Protein AF-R1DEM4-F1 (afdb_monomer_lite)

Organism: Emiliania huxleyi (NCBI:txid2903)

Secondary structure (DSSP, 8-state):
---------PPP-TTB-TTS-B--SHHHIIIIIHHHHHHHHIIIII-PPPSSPPEEEEEEEEEEEEETTEEEEEEEEEEE-TTSPPPSSPPPTT-EEETTEEEEEEEEEEEESS-TTS---SSPEEEEEEEGGGHHHHHHHHTTT-EEEEESEETTEE-HHHHHHHTTTT----HHHHHHHHHHHHHHHHHSPPTT--SPPPEEEEEEEEE-STHHHHHHHHHHHH-TT--EEE-TT-

Radius of gyration: 19.85 Å; chains: 1; bounding box: 40×49×68 Å

Foldseek 3Di:
DDDPDPPPDDDDDLQAAPVGHGNDDPCSCVVGSLVVVVVCCCVPPFWFDFPDAFDFDDWAFPDWDFDPFKIKTKIKIKTWLLVADDDPDDFDPPFDDDPSTTIQIDMKIKMASGHQPDDFDPDAAQEEEEEQVVVVVQVVVSVVGHIYMYFQLDPVGRSLVVSCRSNVPRIDGDSLLSSLSRVVVSVCCLQPNPPPDPRHHHHDFLRYEYEDEASRLSSQVSNVSVPVSHNYYDRHND

InterPro domains:
  IPR029058 Alpha/Beta hydrolase fold [G3DSA:3.40.50.1820] (7-238)
  IPR054579 4-O-methyl-glucuronoyl methylesterase-like domain [PF22244] (160-231)

Sequence (238 aa):
MALLCLSCFSVAPLLRFDNGSAVATPTAWAQTRRDQVAQLLQRHLLGTLPPRAPTLRLATRTNATTSGSSCSSFYELTFDTSDAPSTRAAPPAPLVTSNGSSTVAFSVELLTPYACDAISPTATLPLFMTQWNHREWALRALSRGYASLVYPAADTRDAAPAFQCAYRQTASMGLILARAYVASRALDFALSPPNGTAGLPSFAAGRVCVTGHSRNGKQSLLFAAFDERVGAVVGPSS

pLDDT: mean 89.25, std 14.56, range [39.31, 98.75]

Structure (mmCIF, N/CA/C/O backbone):
data_AF-R1DEM4-F1
#
_entry.id   AF-R1DEM4-F1
#
loop_
_atom_site.group_PDB
_atom_site.id
_atom_site.type_symbol
_atom_site.label_atom_id
_atom_site.label_alt_id
_atom_site.label_comp_id
_atom_site.label_asym_id
_atom_site.label_entity_id
_atom_site.label_seq_id
_atom_site.pdbx_PDB_ins_code
_atom_site.Cartn_x
_atom_site.Cartn_y
_atom_site.Cartn_z
_atom_site.occupancy
_atom_site.B_iso_or_equiv
_atom_site.auth_seq_id
_atom_site.auth_comp_id
_atom_site.auth_asym_id
_atom_site.auth_atom_id
_atom_site.pdbx_PDB_model_num
ATOM 1 N N . MET A 1 1 ? 14.976 -20.221 43.212 1.00 40.53 1 MET A N 1
ATOM 2 C CA . MET A 1 1 ? 14.632 -20.388 41.785 1.00 40.53 1 MET A CA 1
ATOM 3 C C . MET A 1 1 ? 13.148 -20.075 41.638 1.00 40.53 1 MET A C 1
ATOM 5 O O . MET A 1 1 ? 12.327 -20.920 41.962 1.00 40.53 1 MET A O 1
ATOM 9 N N . ALA A 1 2 ? 12.798 -18.826 41.323 1.00 39.31 2 ALA A N 1
ATOM 10 C CA . ALA A 1 2 ? 11.402 -18.404 41.232 1.00 39.31 2 ALA A CA 1
ATOM 11 C C . ALA A 1 2 ? 10.854 -18.776 39.847 1.00 39.31 2 ALA A C 1
ATOM 13 O O . ALA A 1 2 ? 11.265 -18.196 38.844 1.00 39.31 2 ALA A O 1
ATOM 14 N N . LEU A 1 3 ? 9.955 -19.762 39.801 1.00 43.31 3 LEU A N 1
ATOM 15 C CA . LEU A 1 3 ? 9.067 -19.964 38.660 1.00 43.31 3 LEU A CA 1
ATOM 16 C C . LEU A 1 3 ? 8.186 -18.713 38.554 1.00 43.31 3 LEU A C 1
ATOM 18 O O . LEU A 1 3 ? 7.334 -18.476 39.410 1.00 43.31 3 LEU A O 1
ATOM 22 N N . LEU A 1 4 ? 8.401 -17.902 37.520 1.00 45.62 4 LEU A N 1
ATOM 23 C CA . LEU A 1 4 ? 7.428 -16.902 37.093 1.00 45.62 4 LEU A CA 1
ATOM 24 C C . LEU A 1 4 ? 6.167 -17.656 36.661 1.00 45.62 4 LEU A C 1
ATOM 26 O O . LEU A 1 4 ? 6.117 -18.255 35.589 1.00 45.62 4 LEU A O 1
ATOM 30 N N . CYS A 1 5 ? 5.175 -17.672 37.547 1.00 48.75 5 CYS A N 1
ATOM 31 C CA . CYS A 1 5 ? 3.827 -18.117 37.242 1.00 48.75 5 CYS A CA 1
ATOM 32 C C . CYS A 1 5 ? 3.313 -17.245 36.090 1.00 48.75 5 CYS A C 1
ATOM 34 O O . CYS A 1 5 ? 3.248 -16.022 36.229 1.00 48.75 5 CYS A O 1
ATOM 36 N N . LEU A 1 6 ? 3.011 -17.855 34.941 1.00 54.53 6 LEU A N 1
ATOM 37 C CA . LEU A 1 6 ? 2.301 -17.191 33.853 1.00 54.53 6 LEU A CA 1
ATOM 38 C C . LEU A 1 6 ? 0.965 -16.703 34.416 1.00 54.53 6 LEU A C 1
ATOM 40 O O . LEU A 1 6 ? 0.056 -17.494 34.660 1.00 54.53 6 LEU A O 1
ATOM 44 N N . SER A 1 7 ? 0.876 -15.400 34.670 1.00 59.34 7 SER A N 1
ATOM 45 C CA . SER A 1 7 ? -0.356 -14.717 35.040 1.00 59.34 7 SER A CA 1
ATOM 46 C C . SER A 1 7 ? -1.465 -15.132 34.073 1.00 59.34 7 SER A C 1
ATOM 48 O O . SER A 1 7 ? -1.224 -15.258 32.873 1.00 59.34 7 SER A O 1
ATOM 50 N N . CYS A 1 8 ? -2.679 -15.348 34.576 1.00 55.56 8 CYS A N 1
ATOM 51 C CA . CYS A 1 8 ? -3.843 -15.655 33.749 1.00 55.56 8 CYS A CA 1
ATOM 52 C C . CYS A 1 8 ? -4.162 -14.439 32.858 1.00 55.56 8 CYS A C 1
ATOM 54 O O . CYS A 1 8 ? -4.885 -13.530 33.259 1.00 55.56 8 CYS A O 1
ATOM 56 N N . PHE A 1 9 ? -3.551 -14.365 31.675 1.00 63.34 9 PHE A N 1
ATOM 57 C CA . PHE A 1 9 ? -3.799 -13.300 30.712 1.00 63.34 9 PHE A CA 1
ATOM 58 C C . PHE A 1 9 ? -5.075 -13.627 29.938 1.00 63.34 9 PHE A C 1
ATOM 60 O O . PHE A 1 9 ? -5.088 -14.515 29.087 1.00 63.34 9 PHE A O 1
ATOM 67 N N . SER A 1 10 ? -6.159 -12.901 30.212 1.00 78.94 10 SER A N 1
ATOM 68 C CA . SER A 1 10 ? -7.329 -12.915 29.335 1.00 78.94 10 SER A CA 1
ATOM 69 C C . SER A 1 10 ? -7.077 -12.002 28.137 1.00 78.94 10 SER A C 1
ATOM 71 O O . SER A 1 10 ? -6.826 -10.808 28.306 1.00 78.94 10 SER A O 1
ATOM 73 N N . VAL A 1 11 ? -7.174 -12.541 26.924 1.00 82.12 11 VAL A N 1
ATOM 74 C CA . VAL A 1 11 ? -7.186 -11.730 25.700 1.00 82.12 11 VAL A CA 1
ATOM 75 C C . VAL A 1 11 ? -8.468 -10.902 25.613 1.00 82.12 11 VAL A C 1
ATOM 77 O O . VAL A 1 11 ? -9.539 -11.348 26.030 1.00 82.12 11 VAL A O 1
ATOM 80 N N . ALA A 1 12 ? -8.364 -9.693 25.056 1.00 84.75 12 ALA A N 1
ATOM 81 C CA . ALA A 1 12 ? -9.526 -8.843 24.825 1.00 84.75 12 ALA A CA 1
ATOM 82 C C . ALA A 1 12 ? -10.552 -9.573 23.930 1.00 84.75 12 ALA A C 1
ATOM 84 O O . ALA A 1 12 ? -10.166 -10.175 22.922 1.00 84.75 12 ALA A O 1
ATOM 85 N N . PRO A 1 13 ? -11.855 -9.537 24.261 1.00 91.25 13 PRO A N 1
ATOM 86 C CA . PRO A 1 13 ? -12.862 -10.291 23.527 1.00 91.25 13 PRO A CA 1
ATOM 87 C C . PRO A 1 13 ? -13.069 -9.705 22.123 1.00 91.25 13 PRO A C 1
ATOM 89 O O . PRO A 1 13 ? -13.633 -8.623 21.949 1.00 91.25 13 PRO A O 1
ATOM 92 N N . LEU A 1 14 ? -12.628 -10.442 21.101 1.00 93.75 14 LEU A N 1
ATOM 93 C CA . LEU A 1 14 ? -12.688 -9.998 19.706 1.00 93.75 14 LEU A CA 1
ATOM 94 C C . LEU A 1 14 ? -14.130 -9.752 19.232 1.00 93.75 14 LEU A C 1
ATOM 96 O O . LEU A 1 14 ? -14.409 -8.733 18.603 1.00 93.75 14 LEU A O 1
ATOM 100 N N . LEU A 1 15 ? -15.047 -10.656 19.591 1.00 96.81 15 LEU A N 1
ATOM 101 C CA . LEU A 1 15 ? -16.453 -10.651 19.168 1.00 96.81 15 LEU A CA 1
ATOM 102 C C . LEU A 1 15 ? -17.382 -9.947 20.168 1.00 96.81 15 LEU A C 1
ATOM 104 O O . LEU A 1 15 ? -18.525 -10.358 20.378 1.00 96.81 15 LEU A O 1
ATOM 108 N N . ARG A 1 16 ? -16.895 -8.877 20.798 1.00 96.94 16 ARG A N 1
ATOM 109 C CA . ARG A 1 16 ? -17.707 -7.963 21.609 1.00 96.94 16 ARG A CA 1
ATOM 110 C C . ARG A 1 16 ? -17.458 -6.534 21.177 1.00 96.94 16 ARG A C 1
ATOM 112 O O . ARG A 1 16 ? -16.308 -6.147 21.033 1.00 96.94 16 ARG A O 1
ATOM 119 N N . PHE A 1 17 ? -18.519 -5.764 20.991 1.00 97.12 17 PHE A N 1
ATOM 120 C CA . PHE A 1 17 ? -18.423 -4.323 20.797 1.00 97.12 17 PHE A CA 1
ATOM 121 C C . PHE A 1 17 ? -17.934 -3.628 22.072 1.00 97.12 17 PHE A C 1
ATOM 123 O O . PHE A 1 17 ? -18.021 -4.186 23.167 1.00 97.12 17 PHE A O 1
ATOM 130 N N . ASP A 1 18 ? -17.495 -2.377 21.949 1.00 94.38 18 ASP A N 1
ATOM 131 C CA . ASP A 1 18 ? -17.024 -1.580 23.094 1.00 94.38 18 ASP A CA 1
ATOM 132 C C . ASP A 1 18 ? -18.120 -1.325 24.150 1.00 94.38 18 ASP A C 1
ATOM 134 O O . ASP A 1 18 ? -17.820 -1.121 25.322 1.00 94.38 18 ASP A O 1
ATOM 138 N N . ASN A 1 19 ? -19.398 -1.408 23.763 1.00 94.62 19 ASN A N 1
ATOM 139 C CA . ASN A 1 19 ? -20.544 -1.345 24.680 1.00 94.62 19 ASN A CA 1
ATOM 140 C C . ASN A 1 19 ? -20.848 -2.686 25.392 1.00 94.62 19 ASN A C 1
ATOM 142 O O . ASN A 1 19 ? -21.845 -2.794 26.100 1.00 94.62 19 ASN A O 1
ATOM 146 N N . GLY A 1 20 ? -20.040 -3.728 25.163 1.00 95.06 20 GLY A N 1
ATOM 147 C CA . GLY A 1 20 ? -20.170 -5.059 25.762 1.00 95.06 20 GLY A CA 1
ATOM 148 C C . GLY A 1 20 ? -21.076 -6.046 25.012 1.00 95.06 20 GLY A C 1
ATOM 149 O O . GLY A 1 20 ? -20.992 -7.255 25.270 1.00 95.06 20 GLY A O 1
ATOM 150 N N . SER A 1 21 ? -21.903 -5.578 24.070 1.00 96.88 21 SER A N 1
ATOM 151 C CA . SER A 1 21 ? -22.787 -6.450 23.280 1.00 96.88 21 SER A CA 1
ATOM 152 C C . SER A 1 21 ? -22.011 -7.362 22.319 1.00 96.88 21 SER A C 1
ATOM 154 O O . SER A 1 21 ? -20.880 -7.070 21.925 1.00 96.88 21 SER A O 1
ATOM 156 N N . ALA A 1 22 ? -22.592 -8.515 21.981 1.00 97.75 22 ALA A N 1
ATOM 157 C CA . ALA A 1 22 ? -21.942 -9.519 21.140 1.00 97.75 22 ALA A CA 1
ATOM 158 C C . ALA A 1 22 ? -21.953 -9.121 19.655 1.00 97.75 22 ALA A C 1
ATOM 160 O O . ALA A 1 22 ? -22.949 -8.615 19.141 1.00 97.75 22 ALA A O 1
ATOM 161 N N . VAL A 1 23 ? -20.865 -9.428 18.948 1.00 97.94 23 VAL A N 1
ATOM 162 C CA . VAL A 1 23 ? -20.783 -9.333 17.485 1.00 97.94 23 VAL A CA 1
ATOM 163 C C . VAL A 1 23 ? -21.208 -10.680 16.904 1.00 97.94 23 VAL A C 1
ATOM 165 O O . VAL A 1 23 ? -20.451 -11.645 16.967 1.00 97.94 23 VAL A O 1
ATOM 168 N N . ALA A 1 24 ? -22.429 -10.757 16.373 1.00 97.50 24 ALA A N 1
ATOM 169 C CA . ALA A 1 24 ? -23.036 -12.026 15.954 1.00 97.50 24 ALA A CA 1
ATOM 170 C C . ALA A 1 24 ? -23.056 -12.259 14.433 1.00 97.50 24 ALA A C 1
ATOM 172 O O . ALA A 1 24 ? -23.347 -13.370 13.996 1.00 97.50 24 ALA A O 1
ATOM 173 N N . THR A 1 25 ? -22.773 -11.239 13.614 1.00 98.00 25 THR A N 1
ATOM 174 C CA . THR A 1 25 ? -22.870 -11.340 12.148 1.00 98.00 25 THR A CA 1
ATOM 175 C C . THR A 1 25 ? -21.632 -10.780 11.442 1.00 98.00 25 THR A C 1
ATOM 177 O O . THR A 1 25 ? -20.983 -9.868 11.964 1.00 98.00 25 THR A O 1
ATOM 180 N N . PRO A 1 26 ? -21.316 -11.262 10.224 1.00 97.56 26 PRO A N 1
ATOM 181 C CA . PRO A 1 26 ? -20.262 -10.674 9.397 1.00 97.56 26 PRO A CA 1
ATOM 182 C C . PRO A 1 26 ? -20.485 -9.183 9.113 1.00 97.56 26 PRO A C 1
ATOM 184 O O . PRO A 1 26 ? -19.536 -8.407 9.127 1.00 97.56 26 PRO A O 1
ATOM 187 N N . THR A 1 27 ? -21.737 -8.759 8.922 1.00 97.88 27 THR A N 1
ATOM 188 C CA . THR A 1 27 ? -22.095 -7.347 8.714 1.00 97.88 27 THR A CA 1
ATOM 189 C C . THR A 1 27 ? -21.792 -6.497 9.947 1.00 97.88 27 THR A C 1
ATOM 191 O O . THR A 1 27 ? -21.181 -5.442 9.821 1.00 97.88 27 THR A O 1
ATOM 194 N N . ALA A 1 28 ? -22.142 -6.983 11.143 1.00 97.75 28 ALA A N 1
ATOM 195 C CA . ALA A 1 28 ? -21.831 -6.327 12.414 1.00 97.75 28 ALA A CA 1
ATOM 196 C C . ALA A 1 28 ? -20.314 -6.192 12.641 1.00 97.75 28 ALA A C 1
ATOM 198 O O . ALA A 1 28 ? -19.833 -5.188 13.173 1.00 97.75 28 ALA A O 1
ATOM 199 N N . TRP A 1 29 ? -19.546 -7.194 12.203 1.00 97.50 29 TRP A N 1
ATOM 200 C CA . TRP A 1 29 ? -18.092 -7.111 12.188 1.00 97.50 29 TRP A CA 1
ATOM 201 C C . TRP A 1 29 ? -17.595 -6.032 11.219 1.00 97.50 29 TRP A C 1
ATOM 203 O O . TRP A 1 29 ? -16.884 -5.118 11.639 1.00 97.50 29 TRP A O 1
ATOM 213 N N . ALA A 1 30 ? -17.997 -6.124 9.949 1.00 96.19 30 ALA A N 1
ATOM 214 C CA . ALA A 1 30 ? -17.498 -5.286 8.863 1.00 96.19 30 ALA A CA 1
ATOM 215 C C . ALA A 1 30 ? -17.851 -3.803 9.034 1.00 96.19 30 ALA A C 1
ATOM 217 O O . ALA A 1 30 ? -17.009 -2.951 8.791 1.00 96.19 30 ALA A O 1
ATOM 218 N N . GLN A 1 31 ? -19.069 -3.491 9.482 1.00 95.38 31 GLN A N 1
ATOM 219 C CA . GLN A 1 31 ? -19.562 -2.112 9.572 1.00 95.38 31 GLN A CA 1
ATOM 220 C C . GLN A 1 31 ? -19.235 -1.415 10.897 1.00 95.38 31 GLN A C 1
ATOM 222 O O . GLN A 1 31 ? -19.535 -0.233 11.051 1.00 95.38 31 GLN A O 1
ATOM 227 N N . THR A 1 32 ? -18.737 -2.130 11.912 1.00 96.75 32 THR A N 1
ATOM 228 C CA . THR A 1 32 ? -18.581 -1.532 13.249 1.00 96.75 32 THR A CA 1
ATOM 229 C C . THR A 1 32 ? -17.416 -2.110 14.041 1.00 96.75 32 THR A C 1
ATOM 231 O O . THR A 1 32 ? -16.538 -1.356 14.460 1.00 96.75 32 THR A O 1
ATOM 234 N N . ARG A 1 33 ? -17.367 -3.430 14.287 1.00 97.56 33 ARG A N 1
ATOM 235 C CA . ARG A 1 33 ? -16.331 -3.975 15.187 1.00 97.56 33 ARG A CA 1
ATOM 236 C C . ARG A 1 33 ? -14.925 -3.800 14.616 1.00 97.56 33 ARG A C 1
ATOM 238 O O . ARG A 1 33 ? -14.008 -3.497 15.377 1.00 97.56 33 ARG A O 1
ATOM 245 N N . ARG A 1 34 ? -14.756 -3.963 13.301 1.00 96.50 34 ARG A N 1
ATOM 246 C CA . ARG A 1 34 ? -13.475 -3.746 12.618 1.00 96.50 34 ARG A CA 1
ATOM 247 C C . ARG A 1 34 ? -12.933 -2.342 12.894 1.00 96.50 34 ARG A C 1
ATOM 249 O O . ARG A 1 34 ? -11.782 -2.214 13.307 1.00 96.50 34 ARG A O 1
ATOM 256 N N . ASP A 1 35 ? -13.776 -1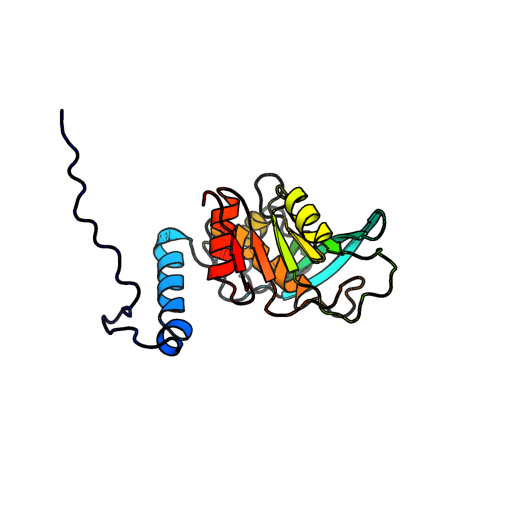.324 12.753 1.00 95.94 35 ASP A N 1
ATOM 257 C CA . ASP A 1 35 ? -13.397 0.071 12.985 1.00 95.94 35 ASP A CA 1
ATOM 258 C C . ASP A 1 35 ? -13.058 0.341 14.451 1.00 95.94 35 ASP A C 1
ATOM 260 O O . ASP A 1 35 ? -12.074 1.022 14.734 1.00 95.94 35 ASP A O 1
ATOM 264 N N . GLN A 1 36 ? -13.797 -0.244 15.399 1.00 97.12 36 GLN A N 1
ATOM 265 C CA . GLN A 1 36 ? -13.459 -0.156 16.826 1.00 97.12 36 GLN A CA 1
ATOM 266 C C . GLN A 1 36 ? -12.074 -0.744 17.116 1.00 97.12 36 GLN A C 1
ATOM 268 O O . GLN A 1 36 ? -11.250 -0.107 17.772 1.00 97.12 36 GLN A O 1
ATOM 273 N N . VAL A 1 37 ? -11.773 -1.934 16.584 1.00 96.75 37 VAL A N 1
ATOM 274 C CA . VAL A 1 37 ? -10.449 -2.559 16.739 1.00 96.75 37 VAL A CA 1
ATOM 275 C C . VAL A 1 37 ? -9.364 -1.693 16.092 1.00 96.75 37 VAL A C 1
ATOM 277 O O . VAL A 1 37 ? -8.326 -1.450 16.708 1.00 96.75 37 VAL A O 1
ATOM 280 N N . ALA A 1 38 ? -9.610 -1.165 14.891 1.00 96.25 38 ALA A N 1
ATOM 281 C CA . ALA A 1 38 ? -8.694 -0.260 14.203 1.00 96.25 38 ALA A CA 1
ATOM 282 C C . ALA A 1 38 ? -8.429 1.024 15.013 1.00 96.25 38 ALA A C 1
ATOM 284 O O . ALA A 1 38 ? -7.287 1.479 15.102 1.00 96.25 38 ALA A O 1
ATOM 285 N N . GLN A 1 39 ? -9.453 1.599 15.647 1.00 96.00 39 GLN A N 1
ATOM 286 C CA . GLN A 1 39 ? -9.326 2.772 16.516 1.00 96.00 39 GLN A CA 1
ATOM 287 C C . GLN A 1 39 ? -8.561 2.459 17.806 1.00 96.00 39 GLN A C 1
ATOM 289 O O . GLN A 1 39 ? -7.722 3.260 18.217 1.00 96.00 39 GLN A O 1
ATOM 294 N N . LEU A 1 40 ? -8.797 1.298 18.425 1.00 95.75 40 LEU A N 1
ATOM 295 C CA . LEU A 1 40 ? -8.050 0.849 19.604 1.00 95.75 40 LEU A CA 1
ATOM 296 C C . LEU A 1 40 ? -6.562 0.667 19.280 1.00 95.75 40 LEU A C 1
ATOM 298 O O . LEU A 1 40 ? -5.710 1.161 20.019 1.00 95.75 40 LEU A O 1
ATOM 302 N N . LEU A 1 41 ? -6.239 0.027 18.151 1.00 96.25 41 LEU A N 1
ATOM 303 C CA . LEU A 1 41 ? -4.857 -0.142 17.697 1.00 96.25 41 LEU A CA 1
ATOM 304 C C . LEU A 1 41 ? -4.176 1.206 17.436 1.00 96.25 41 LEU A C 1
ATOM 306 O O . LEU A 1 41 ? -3.056 1.422 17.899 1.00 96.25 41 LEU A O 1
ATOM 310 N N . GLN A 1 42 ? -4.849 2.130 16.746 1.00 97.25 42 GLN A N 1
ATOM 311 C CA . GLN A 1 42 ? -4.317 3.473 16.501 1.00 97.25 42 GLN A CA 1
ATOM 312 C C . GLN A 1 42 ? -4.102 4.259 17.800 1.00 97.25 42 GLN A C 1
ATOM 314 O O . GLN A 1 42 ? -3.062 4.889 17.977 1.00 97.25 42 GLN A O 1
ATOM 319 N N . ARG A 1 43 ? -5.051 4.188 18.740 1.00 95.81 43 ARG A N 1
ATOM 320 C CA . ARG A 1 43 ? -4.985 4.915 20.014 1.00 95.81 43 ARG A CA 1
ATOM 321 C C . ARG A 1 43 ? -3.880 4.404 20.932 1.00 95.81 43 ARG A C 1
ATOM 323 O O . ARG A 1 43 ? -3.231 5.208 21.592 1.00 95.81 43 ARG A O 1
ATOM 330 N N . HIS A 1 44 ? -3.701 3.087 21.011 1.00 95.56 44 HIS A N 1
ATOM 331 C CA . HIS A 1 44 ? -2.877 2.477 22.056 1.00 95.56 44 HIS A CA 1
ATOM 332 C C . HIS A 1 44 ? -1.517 1.964 21.580 1.00 95.56 44 HIS A C 1
ATOM 334 O O . HIS A 1 44 ? -0.639 1.775 22.417 1.00 95.56 44 HIS A O 1
ATOM 340 N N . LEU A 1 45 ? -1.326 1.725 20.278 1.00 95.81 45 LEU A N 1
ATOM 341 C CA . LEU A 1 45 ? -0.120 1.056 19.779 1.00 95.81 45 LEU A CA 1
ATOM 342 C C . LEU A 1 45 ? 0.511 1.742 18.567 1.00 95.81 45 LEU A C 1
ATOM 344 O O . LEU A 1 45 ? 1.728 1.894 18.509 1.00 95.81 45 LEU A O 1
ATOM 348 N N . LEU A 1 46 ? -0.297 2.101 17.572 1.00 97.31 46 LEU A N 1
ATOM 349 C CA . LEU A 1 46 ? 0.205 2.412 16.233 1.00 97.31 46 LEU A CA 1
ATOM 350 C C . LEU A 1 46 ? 0.319 3.909 15.942 1.00 97.31 46 LEU A C 1
ATOM 352 O O . LEU A 1 46 ? 0.987 4.272 14.975 1.00 97.31 46 LEU A O 1
ATOM 356 N N . GLY A 1 47 ? -0.327 4.763 16.736 1.00 97.12 47 GLY A N 1
ATOM 357 C CA . GLY A 1 47 ? -0.583 6.153 16.367 1.00 97.12 47 GLY A CA 1
ATOM 358 C C . GLY A 1 47 ? -1.731 6.277 15.362 1.00 97.12 47 GLY A C 1
ATOM 359 O O . GLY A 1 47 ? -2.241 5.282 14.847 1.00 97.12 47 GLY A O 1
ATOM 360 N N . THR A 1 48 ? -2.166 7.504 15.086 1.00 96.94 48 THR A N 1
ATOM 361 C CA . THR A 1 48 ? -3.316 7.767 14.209 1.00 96.94 48 THR A CA 1
ATOM 362 C C . THR A 1 48 ? -2.894 7.984 12.762 1.00 96.94 48 THR A C 1
ATOM 364 O O . THR A 1 48 ? -1.899 8.659 12.496 1.00 96.94 48 THR A O 1
ATOM 367 N N . LEU A 1 49 ? -3.666 7.432 11.824 1.00 96.38 49 LEU A N 1
ATOM 368 C CA . LEU A 1 49 ? -3.616 7.793 10.409 1.00 96.38 49 LEU A CA 1
ATOM 369 C C . LEU A 1 49 ? -4.216 9.193 10.195 1.00 96.38 49 LEU A C 1
ATOM 371 O O . LEU A 1 49 ? -5.072 9.619 10.976 1.00 96.38 49 LEU A O 1
ATOM 375 N N . PRO A 1 50 ? -3.817 9.915 9.133 1.00 93.31 50 PRO A N 1
ATOM 376 C CA . PRO A 1 50 ? -4.514 11.134 8.747 1.00 93.31 50 PRO A CA 1
ATOM 377 C C . PRO A 1 50 ? -5.977 10.823 8.381 1.00 93.31 50 PRO A C 1
ATOM 379 O O . PRO A 1 50 ? -6.259 9.767 7.809 1.00 93.31 50 PRO A O 1
ATOM 382 N N . PRO A 1 51 ? -6.918 11.745 8.657 1.00 87.31 51 PRO A N 1
ATOM 383 C CA . PRO A 1 51 ? -8.353 11.511 8.461 1.00 87.31 51 PRO A CA 1
ATOM 384 C C . PRO A 1 51 ? -8.756 11.369 6.986 1.00 87.31 51 PRO A C 1
ATOM 386 O O . PRO A 1 51 ? -9.846 10.891 6.682 1.00 87.31 51 PRO A O 1
ATOM 389 N N . ARG A 1 52 ? -7.893 11.805 6.062 1.00 90.31 52 ARG A N 1
ATOM 390 C CA . ARG A 1 52 ? -8.089 11.705 4.618 1.00 90.31 52 ARG A CA 1
ATOM 391 C C . ARG A 1 52 ? -6.767 11.343 3.951 1.00 90.31 52 ARG A C 1
ATOM 393 O O . ARG A 1 52 ? -5.731 11.924 4.275 1.00 90.31 52 ARG A O 1
ATOM 400 N N . ALA A 1 53 ? -6.816 10.406 3.007 1.00 92.12 53 ALA A N 1
ATOM 401 C CA . ALA A 1 53 ? -5.672 10.095 2.159 1.00 92.12 53 ALA A CA 1
ATOM 402 C C . ALA A 1 53 ? -5.373 11.264 1.194 1.00 92.12 53 ALA A C 1
ATOM 404 O O . ALA A 1 53 ? -6.312 11.878 0.683 1.00 92.12 53 ALA A O 1
ATOM 405 N N . PRO A 1 54 ? -4.096 11.581 0.919 1.00 94.38 54 PRO A N 1
ATOM 406 C CA . PRO A 1 54 ? -3.724 12.592 -0.057 1.00 94.38 54 PRO A CA 1
ATOM 407 C C . PRO A 1 54 ? -4.137 12.166 -1.460 1.00 94.38 54 PRO A C 1
ATOM 409 O O . PRO A 1 54 ? -4.195 10.979 -1.782 1.00 94.38 54 PRO A O 1
ATOM 412 N N . THR A 1 55 ? -4.339 13.153 -2.324 1.00 94.81 55 THR A N 1
ATOM 413 C CA . THR A 1 55 ? -4.621 12.897 -3.738 1.00 94.81 55 THR A CA 1
ATOM 414 C C . THR A 1 55 ? -3.318 12.610 -4.480 1.00 94.81 55 THR A C 1
ATOM 416 O O . THR A 1 55 ? -2.387 13.412 -4.416 1.00 94.81 55 THR A O 1
ATOM 419 N N . LEU A 1 56 ? -3.246 11.500 -5.220 1.00 96.56 56 LEU A N 1
ATOM 420 C CA . LEU A 1 56 ? -2.169 11.260 -6.183 1.00 96.56 56 LEU A CA 1
ATOM 421 C C . LEU A 1 56 ? -2.344 12.223 -7.367 1.00 96.56 56 LEU A C 1
ATOM 423 O O . LEU A 1 56 ? -3.299 12.103 -8.130 1.00 96.56 56 LEU A O 1
ATOM 427 N N . ARG A 1 57 ? -1.453 13.211 -7.498 1.00 95.31 57 ARG A N 1
ATOM 428 C CA . ARG A 1 57 ? -1.533 14.252 -8.538 1.00 95.31 57 ARG A CA 1
ATOM 429 C C . ARG A 1 57 ? -0.839 13.846 -9.823 1.00 95.31 57 ARG A C 1
ATOM 431 O O . ARG A 1 57 ? -1.356 14.111 -10.902 1.00 95.31 57 ARG A O 1
ATOM 438 N N . LEU A 1 58 ? 0.342 13.250 -9.697 1.00 95.62 58 LEU A N 1
ATOM 439 C CA . LEU A 1 58 ? 1.212 12.920 -10.820 1.00 95.62 58 LEU A CA 1
ATOM 440 C C . LEU A 1 58 ? 1.794 11.524 -10.629 1.00 95.62 58 LEU A C 1
ATOM 442 O O . LEU A 1 58 ? 2.160 11.145 -9.517 1.00 95.62 58 LEU A O 1
ATOM 446 N N . ALA A 1 59 ? 1.895 10.792 -11.732 1.00 97.44 59 ALA A N 1
ATOM 447 C CA . ALA A 1 59 ? 2.601 9.526 -11.819 1.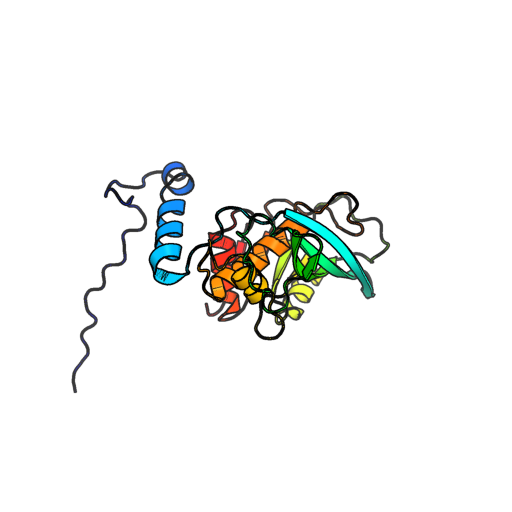00 97.44 59 ALA A CA 1
ATOM 448 C C . ALA A 1 59 ? 3.407 9.518 -13.123 1.00 97.44 59 ALA A C 1
ATOM 450 O O . ALA A 1 59 ? 2.881 9.238 -14.200 1.00 97.44 59 ALA A O 1
ATOM 451 N N . THR A 1 60 ? 4.688 9.865 -13.028 1.00 96.12 60 THR A N 1
ATOM 452 C CA . THR A 1 60 ? 5.555 10.036 -14.199 1.00 96.12 60 THR A CA 1
ATOM 453 C C . THR A 1 60 ? 6.477 8.840 -14.331 1.00 96.12 60 THR A C 1
ATOM 455 O O . THR A 1 60 ? 7.264 8.565 -13.427 1.00 96.12 60 THR A O 1
ATOM 458 N N . ARG A 1 61 ? 6.422 8.136 -15.465 1.00 96.25 61 ARG A N 1
ATOM 459 C CA . ARG A 1 61 ? 7.375 7.061 -15.769 1.00 96.25 61 ARG A CA 1
ATOM 460 C C . ARG A 1 61 ? 8.757 7.673 -16.007 1.00 96.25 61 ARG A C 1
ATOM 462 O O . ARG A 1 61 ? 8.932 8.429 -16.957 1.00 96.25 61 ARG A O 1
ATOM 469 N N . THR A 1 62 ? 9.722 7.367 -15.147 1.00 96.75 62 THR A N 1
ATOM 470 C CA . THR A 1 62 ? 11.080 7.938 -15.197 1.00 96.75 62 THR A CA 1
ATOM 471 C C . THR A 1 62 ? 12.076 7.033 -15.904 1.00 96.75 62 THR A C 1
ATOM 473 O O . THR A 1 62 ? 13.036 7.517 -16.495 1.00 96.75 62 THR A O 1
ATOM 476 N N . ASN A 1 63 ? 11.864 5.718 -15.852 1.00 95.69 63 ASN A N 1
ATOM 477 C CA . ASN A 1 63 ? 12.709 4.743 -16.528 1.00 95.69 63 ASN A CA 1
ATOM 478 C C . ASN A 1 63 ? 11.895 3.496 -16.887 1.00 95.69 63 ASN A C 1
ATOM 480 O O . ASN A 1 63 ? 10.910 3.171 -16.219 1.00 95.69 63 ASN A O 1
ATOM 484 N N . ALA A 1 64 ? 12.310 2.802 -17.937 1.00 96.31 64 ALA A N 1
ATOM 485 C CA . ALA A 1 64 ? 11.748 1.542 -18.372 1.00 96.31 64 ALA A CA 1
ATOM 486 C C . ALA A 1 64 ? 12.839 0.664 -18.982 1.00 96.31 64 ALA A C 1
ATOM 488 O O . ALA A 1 64 ? 13.648 1.126 -19.783 1.00 96.31 64 ALA A O 1
ATOM 489 N N . THR A 1 65 ? 12.862 -0.614 -18.629 1.00 97.06 65 THR A N 1
ATOM 490 C CA . THR A 1 65 ? 13.792 -1.583 -19.205 1.00 97.06 65 THR A CA 1
ATOM 491 C C . THR A 1 65 ? 13.066 -2.888 -19.478 1.00 97.06 65 THR A C 1
ATOM 493 O O . THR A 1 65 ? 12.517 -3.513 -18.568 1.00 97.06 65 THR A O 1
ATOM 496 N N . THR A 1 66 ? 13.091 -3.313 -20.739 1.00 96.31 66 THR A N 1
ATOM 497 C CA . THR A 1 66 ? 12.632 -4.643 -21.140 1.00 96.31 66 THR A CA 1
ATOM 498 C C . THR A 1 66 ? 13.750 -5.653 -20.890 1.00 96.31 66 THR A C 1
ATOM 500 O O . THR A 1 66 ? 14.893 -5.438 -21.290 1.00 96.31 66 THR A O 1
ATOM 503 N N . SER A 1 67 ? 13.422 -6.771 -20.248 1.00 92.94 67 SER A N 1
ATOM 504 C CA . SER A 1 67 ? 14.312 -7.918 -20.078 1.00 92.94 67 SER A CA 1
ATOM 505 C C . SER A 1 67 ? 13.566 -9.184 -20.485 1.00 92.94 67 SER A C 1
ATOM 507 O O . SER A 1 67 ? 12.602 -9.592 -19.834 1.00 92.94 67 SER A O 1
ATOM 509 N N . GLY A 1 68 ? 13.980 -9.779 -21.607 1.00 90.69 68 GLY A N 1
ATOM 510 C CA . GLY A 1 68 ? 13.227 -10.855 -22.247 1.00 90.69 68 GLY A CA 1
ATOM 511 C C . GLY A 1 68 ? 11.820 -10.385 -22.618 1.00 90.69 68 GLY A C 1
ATOM 512 O O . GLY A 1 68 ? 11.656 -9.383 -23.308 1.00 90.69 68 GLY A O 1
ATOM 513 N N . SER A 1 69 ? 10.805 -11.095 -22.129 1.00 90.38 69 SER A N 1
ATOM 514 C CA . SER A 1 69 ? 9.397 -10.749 -22.327 1.00 90.38 69 SER A CA 1
ATOM 515 C C . SER A 1 69 ? 8.801 -9.928 -21.184 1.00 90.38 69 SER A C 1
ATOM 517 O O . SER A 1 69 ? 7.590 -9.822 -21.128 1.00 90.38 69 SER A O 1
ATOM 519 N N . SER A 1 70 ? 9.592 -9.388 -20.258 1.00 95.06 70 SER A N 1
ATOM 520 C CA . SER A 1 70 ? 9.085 -8.636 -19.102 1.00 95.06 70 SER A CA 1
ATOM 521 C C . SER A 1 70 ? 9.596 -7.201 -19.103 1.00 95.06 70 SER A C 1
ATOM 523 O O . SER A 1 70 ? 10.643 -6.910 -19.679 1.00 95.06 70 SER A O 1
ATOM 525 N N . CYS A 1 71 ? 8.896 -6.308 -18.412 1.00 96.06 71 CYS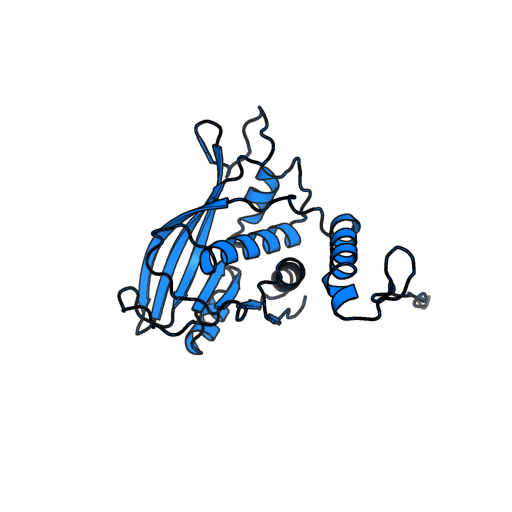 A N 1
ATOM 526 C CA . CYS A 1 71 ? 9.290 -4.914 -18.255 1.00 96.06 71 CYS A CA 1
ATOM 527 C C . CYS A 1 71 ? 9.477 -4.561 -16.778 1.00 96.06 71 CYS A C 1
ATOM 529 O O . CYS A 1 71 ? 8.658 -4.927 -15.937 1.00 96.06 71 CYS A O 1
ATOM 531 N N . SER A 1 72 ? 10.533 -3.809 -16.476 1.00 97.81 72 SER A N 1
ATOM 532 C CA . SER A 1 72 ? 10.682 -3.043 -15.237 1.00 97.81 72 SER A CA 1
ATOM 533 C C . SER A 1 72 ? 10.487 -1.567 -15.557 1.00 97.81 72 SER A C 1
ATOM 535 O O . SER A 1 72 ? 11.151 -1.039 -16.443 1.00 97.81 72 SER A O 1
ATOM 537 N N . SER A 1 73 ? 9.556 -0.909 -14.872 1.00 97.44 73 SER A N 1
ATOM 538 C CA . SER A 1 73 ? 9.250 0.512 -15.042 1.00 97.44 73 SER A CA 1
ATOM 539 C C . SER A 1 73 ? 9.321 1.233 -13.710 1.00 97.44 73 SER A C 1
ATOM 541 O O . SER A 1 73 ? 8.667 0.828 -12.754 1.00 97.44 73 SER A O 1
ATOM 543 N N . PHE A 1 74 ? 10.052 2.337 -13.654 1.00 98.06 74 PHE A N 1
ATOM 544 C CA . PHE A 1 74 ? 10.075 3.215 -12.492 1.00 98.06 74 PHE A CA 1
ATOM 545 C C . PHE A 1 74 ? 9.103 4.366 -12.703 1.00 98.06 74 PHE A C 1
ATOM 547 O O . PHE A 1 74 ? 9.085 4.980 -13.771 1.00 98.06 74 PHE A O 1
ATOM 554 N N . TYR A 1 75 ? 8.312 4.657 -11.677 1.00 98.38 75 TYR A N 1
ATOM 555 C CA . TYR A 1 75 ? 7.382 5.778 -11.659 1.00 98.38 75 TYR A CA 1
ATOM 556 C C . TYR A 1 75 ? 7.690 6.669 -10.468 1.00 98.38 75 TYR A C 1
ATOM 558 O O . TYR A 1 75 ? 7.789 6.170 -9.350 1.00 98.38 75 TYR A O 1
ATOM 566 N N . GLU A 1 76 ? 7.811 7.972 -10.699 1.00 97.94 76 GLU A N 1
ATOM 567 C CA . GLU A 1 76 ? 7.799 8.977 -9.639 1.00 97.94 76 GLU A CA 1
ATOM 568 C C . GLU A 1 76 ? 6.349 9.369 -9.357 1.00 97.94 76 GLU A C 1
ATOM 570 O O . GLU A 1 76 ? 5.640 9.840 -10.251 1.00 97.94 76 GLU A O 1
ATOM 575 N N . LEU A 1 77 ? 5.900 9.141 -8.124 1.00 97.94 77 LEU A N 1
ATOM 576 C CA . LEU A 1 77 ? 4.554 9.471 -7.672 1.00 97.94 77 LEU A CA 1
ATOM 577 C C . LEU A 1 77 ? 4.602 10.770 -6.880 1.00 97.94 77 LEU A C 1
ATOM 579 O O . LEU A 1 77 ? 5.469 10.925 -6.027 1.00 97.94 77 LEU A O 1
ATOM 583 N N . THR A 1 78 ? 3.661 11.682 -7.107 1.00 96.50 78 THR A N 1
ATOM 584 C CA . THR A 1 78 ? 3.551 12.933 -6.343 1.00 96.50 78 THR A CA 1
ATOM 585 C C . THR A 1 78 ? 2.167 13.058 -5.729 1.00 96.50 78 THR A C 1
ATOM 587 O O . THR A 1 78 ? 1.161 13.131 -6.437 1.00 96.50 78 THR A O 1
ATOM 590 N N . PHE A 1 79 ? 2.125 13.111 -4.403 1.00 95.44 79 PHE A N 1
ATOM 591 C CA . PHE A 1 79 ? 0.915 13.237 -3.606 1.00 95.44 79 PHE A CA 1
ATOM 592 C C . PHE A 1 79 ? 0.745 14.663 -3.107 1.00 95.44 79 PHE A C 1
ATOM 594 O O . PHE A 1 79 ? 1.680 15.266 -2.579 1.00 95.44 79 PHE A O 1
ATOM 601 N N . ASP A 1 80 ? -0.473 15.174 -3.233 1.00 93.06 80 ASP A N 1
ATOM 602 C CA . ASP A 1 80 ? -0.868 16.450 -2.659 1.00 93.06 80 ASP A CA 1
ATOM 603 C C . ASP A 1 80 ? -1.235 16.286 -1.189 1.00 93.06 80 ASP A C 1
ATOM 605 O O . ASP A 1 80 ? -2.188 15.587 -0.839 1.00 93.06 80 ASP A O 1
ATOM 609 N N . THR A 1 81 ? -0.459 16.947 -0.341 1.00 90.12 81 THR A N 1
ATOM 610 C CA . THR A 1 81 ? -0.641 16.990 1.109 1.00 90.12 81 THR A CA 1
ATOM 611 C C . THR A 1 81 ? -1.027 18.392 1.587 1.00 90.12 81 THR A C 1
ATOM 613 O O . THR A 1 81 ? -0.842 18.698 2.759 1.00 90.12 81 THR A O 1
ATOM 616 N N . SER A 1 82 ? -1.570 19.255 0.718 1.00 83.69 82 SER A N 1
ATOM 617 C CA . SER A 1 82 ? -2.003 20.611 1.091 1.00 83.69 82 SER A CA 1
ATOM 618 C C . SER A 1 82 ? -3.087 20.638 2.170 1.00 83.69 82 SER A C 1
ATOM 620 O O . SER A 1 82 ? -3.168 21.598 2.928 1.00 83.69 82 SER A O 1
ATOM 622 N N . ASP A 1 83 ? -3.904 19.583 2.253 1.00 78.56 83 ASP A N 1
ATOM 623 C CA . ASP A 1 83 ? -4.921 19.411 3.301 1.00 78.56 83 ASP A CA 1
ATOM 624 C C . ASP A 1 83 ? -4.296 19.130 4.681 1.00 78.56 83 ASP A C 1
ATOM 626 O O . ASP A 1 83 ? -4.988 19.155 5.702 1.00 78.56 83 ASP A O 1
ATOM 630 N N . ALA A 1 84 ? -2.990 18.843 4.740 1.00 71.19 84 ALA A N 1
ATOM 631 C CA . ALA A 1 84 ? -2.270 18.802 5.999 1.00 71.19 84 ALA A CA 1
ATOM 632 C C . ALA A 1 84 ? -2.071 20.242 6.502 1.00 71.19 84 ALA A C 1
ATOM 634 O O . ALA A 1 84 ? -1.597 21.091 5.743 1.00 71.19 84 ALA A O 1
ATOM 635 N N . PRO A 1 85 ? -2.419 20.553 7.761 1.00 63.72 85 PRO A N 1
ATOM 636 C CA . PRO A 1 85 ? -2.329 21.922 8.239 1.00 63.72 85 PRO A CA 1
ATOM 637 C C . PRO A 1 85 ? -0.883 22.431 8.149 1.00 63.72 85 PRO A C 1
ATOM 639 O O . PRO A 1 85 ? 0.068 21.791 8.606 1.00 63.72 85 PRO A O 1
ATOM 642 N N . SER A 1 86 ? -0.717 23.564 7.461 1.00 55.03 86 SER A N 1
ATOM 643 C CA . SER A 1 86 ? 0.594 24.123 7.143 1.00 55.03 86 SER A CA 1
ATOM 644 C C . SER A 1 86 ? 1.210 24.800 8.367 1.00 55.03 86 SER A C 1
ATOM 646 O O . SER A 1 86 ? 0.531 25.451 9.164 1.00 55.03 86 SER A O 1
ATOM 648 N N . THR A 1 87 ? 2.531 24.686 8.521 1.00 52.31 87 THR A N 1
ATOM 649 C CA . THR A 1 87 ? 3.275 25.517 9.471 1.00 52.31 87 THR A CA 1
ATOM 650 C C . THR A 1 87 ? 3.949 26.685 8.772 1.00 52.31 87 THR A C 1
ATOM 652 O O . THR A 1 87 ? 4.501 26.525 7.693 1.00 52.31 87 THR A O 1
ATOM 655 N N . ARG A 1 88 ? 3.995 27.848 9.440 1.00 49.81 88 ARG A N 1
ATOM 656 C CA . ARG A 1 88 ? 4.884 28.971 9.069 1.00 49.81 88 ARG A CA 1
ATOM 657 C C . ARG A 1 88 ? 6.377 28.617 9.161 1.00 49.81 88 ARG A C 1
ATOM 659 O O . ARG A 1 88 ? 7.200 29.342 8.621 1.00 49.81 88 ARG A O 1
ATOM 666 N N . ALA A 1 89 ? 6.728 27.540 9.866 1.00 52.69 89 ALA A N 1
ATOM 667 C CA . ALA A 1 89 ? 8.089 27.022 9.925 1.00 52.69 89 ALA A CA 1
ATOM 668 C C . ALA A 1 89 ? 8.356 26.121 8.712 1.00 52.69 89 ALA A C 1
ATOM 670 O O . ALA A 1 89 ? 7.550 25.227 8.434 1.00 52.69 89 ALA A O 1
ATOM 671 N N . ALA A 1 90 ? 9.475 26.368 8.022 1.00 50.34 90 ALA A N 1
ATOM 672 C CA . ALA A 1 90 ? 9.925 25.572 6.888 1.00 50.34 90 ALA A CA 1
ATOM 673 C C . ALA A 1 90 ? 9.952 24.080 7.270 1.00 50.34 90 ALA A C 1
ATOM 675 O O . ALA A 1 90 ? 10.505 23.733 8.321 1.00 50.34 90 ALA A O 1
ATOM 676 N N . PRO A 1 91 ? 9.333 23.197 6.473 1.00 53.31 91 PRO A N 1
ATOM 677 C CA . PRO A 1 91 ? 9.364 21.779 6.769 1.00 53.31 91 PRO A CA 1
ATOM 678 C C . PRO A 1 91 ? 10.796 21.237 6.643 1.00 53.31 91 PRO A C 1
ATOM 680 O O . PRO A 1 91 ? 11.533 21.667 5.752 1.00 53.31 91 PRO A O 1
ATOM 683 N N . PRO A 1 92 ? 11.211 20.271 7.480 1.00 52.88 92 PRO A N 1
ATOM 684 C CA . PRO A 1 92 ? 12.401 19.492 7.172 1.00 52.88 92 PRO A CA 1
ATOM 685 C C . PRO A 1 92 ? 12.181 18.752 5.839 1.00 52.88 92 PRO A C 1
ATOM 687 O O . PRO A 1 92 ? 11.079 18.272 5.556 1.00 52.88 92 PRO A O 1
ATOM 690 N N . ALA A 1 93 ? 13.219 18.692 4.997 1.00 50.19 93 ALA A N 1
ATOM 691 C CA . ALA A 1 93 ? 13.206 17.931 3.743 1.00 50.19 93 ALA A CA 1
ATOM 692 C C . ALA A 1 93 ? 12.683 16.499 4.006 1.00 50.19 93 ALA A C 1
ATOM 694 O O . ALA A 1 93 ? 13.080 15.905 5.012 1.00 50.19 93 ALA A O 1
ATOM 695 N N . PRO A 1 94 ? 11.769 15.948 3.179 1.00 51.38 94 PRO A N 1
ATOM 696 C CA . PRO A 1 94 ? 11.713 16.070 1.7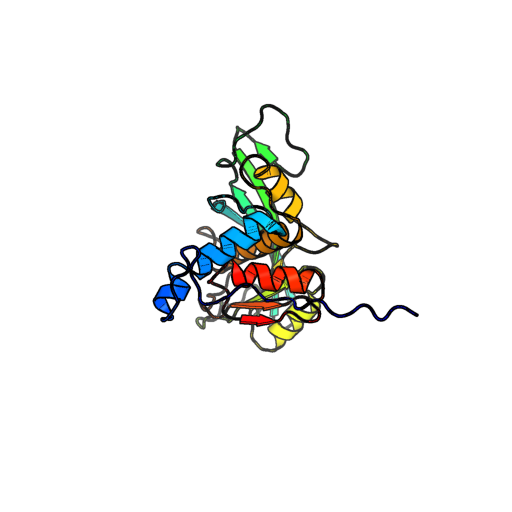18 1.00 51.38 94 PRO A CA 1
ATOM 697 C C . PRO A 1 94 ? 10.453 16.779 1.180 1.00 51.38 94 PRO A C 1
ATOM 699 O O . PRO A 1 94 ? 10.036 16.531 0.051 1.00 51.38 94 PRO A O 1
ATOM 702 N N . LEU A 1 95 ? 9.810 17.632 1.979 1.00 55.03 95 LEU A N 1
ATOM 703 C CA . LEU A 1 95 ? 8.625 18.370 1.536 1.00 55.03 95 LEU A CA 1
ATOM 704 C C . LEU A 1 95 ? 9.020 19.454 0.524 1.00 55.03 95 LEU A C 1
ATOM 706 O O . LEU A 1 95 ? 9.665 20.440 0.879 1.00 55.03 95 LEU A O 1
ATOM 710 N N . VAL A 1 96 ? 8.616 19.283 -0.737 1.00 54.62 96 VAL A N 1
ATOM 711 C CA . VAL A 1 96 ? 8.707 20.347 -1.743 1.00 54.62 96 VAL A CA 1
ATOM 712 C C . VAL A 1 96 ? 7.497 21.252 -1.553 1.00 54.62 96 VAL A C 1
ATOM 714 O O . VAL A 1 96 ? 6.361 20.852 -1.816 1.00 54.62 96 VAL A O 1
ATOM 717 N N . THR A 1 97 ? 7.742 22.467 -1.066 1.00 51.16 97 THR A N 1
ATOM 718 C CA . THR A 1 97 ? 6.730 23.521 -0.973 1.00 51.16 97 THR A CA 1
ATOM 719 C C . THR A 1 97 ? 6.952 24.517 -2.103 1.00 51.16 97 THR A C 1
ATOM 721 O O . THR A 1 97 ? 7.911 25.287 -2.070 1.00 51.16 97 THR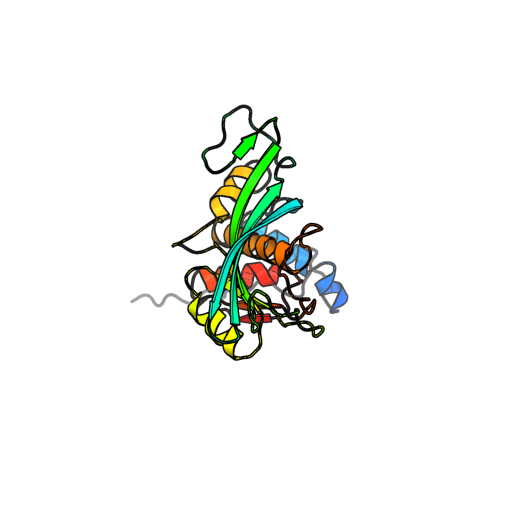 A O 1
ATOM 724 N N . SER A 1 98 ? 6.064 24.537 -3.092 1.00 47.38 98 SER A N 1
ATOM 725 C CA . SER A 1 98 ? 6.008 25.601 -4.101 1.00 47.38 98 SER A CA 1
ATOM 726 C C . SER A 1 98 ? 4.625 26.242 -4.057 1.00 47.38 98 SER A C 1
ATOM 728 O O . SER A 1 98 ? 3.622 25.533 -4.115 1.00 47.38 98 SER A O 1
ATOM 730 N N . ASN A 1 99 ? 4.558 27.570 -3.934 1.00 47.31 99 ASN A N 1
ATOM 731 C CA . ASN A 1 99 ? 3.307 28.345 -3.961 1.00 47.31 99 ASN A CA 1
ATOM 732 C C . ASN A 1 99 ? 2.226 27.883 -2.956 1.00 47.31 99 ASN A C 1
ATOM 734 O O . ASN A 1 99 ? 1.039 27.918 -3.262 1.00 47.31 99 ASN A O 1
ATOM 738 N N . GLY A 1 100 ? 2.618 27.429 -1.760 1.00 53.28 100 GLY A N 1
ATOM 739 C CA . GLY A 1 100 ? 1.674 26.998 -0.717 1.00 53.28 100 GLY A CA 1
ATOM 740 C C . GLY A 1 100 ? 1.082 25.592 -0.897 1.00 53.28 100 GLY A C 1
ATOM 741 O O . GLY A 1 100 ? 0.322 25.158 -0.036 1.00 53.28 100 GLY A O 1
ATOM 742 N N . SER A 1 101 ? 1.452 24.858 -1.954 1.00 61.59 101 SER A N 1
ATOM 743 C CA . SER A 1 101 ? 1.135 23.431 -2.096 1.00 61.59 101 SER A CA 1
ATOM 744 C C . SER A 1 101 ? 2.267 22.589 -1.501 1.00 61.59 101 SER A C 1
ATOM 746 O O . SER A 1 101 ? 3.418 22.681 -1.937 1.00 61.59 101 SER A O 1
ATOM 748 N N . SER A 1 102 ? 1.942 21.802 -0.471 1.00 81.00 102 SER A N 1
ATOM 749 C CA . SER A 1 102 ? 2.850 20.838 0.159 1.00 81.00 102 SER A CA 1
ATOM 750 C C . SER A 1 102 ? 2.675 19.483 -0.507 1.00 81.00 102 SER A C 1
ATOM 752 O O . SER A 1 102 ? 1.575 18.928 -0.488 1.00 81.00 102 SER A O 1
ATOM 754 N N . THR A 1 103 ? 3.750 18.918 -1.050 1.00 90.06 103 THR A N 1
ATOM 755 C CA . THR A 1 103 ? 3.704 17.611 -1.717 1.00 90.06 103 THR A CA 1
ATOM 756 C C . THR A 1 103 ? 4.670 16.613 -1.095 1.00 90.06 103 THR A C 1
ATOM 758 O O . THR A 1 103 ? 5.731 16.981 -0.589 1.00 90.06 103 THR A O 1
ATOM 761 N N . VAL A 1 104 ? 4.302 15.334 -1.160 1.00 93.19 104 VAL A N 1
ATOM 762 C CA . VAL A 1 104 ? 5.197 14.210 -0.867 1.00 93.19 104 VAL A CA 1
ATOM 763 C C . VAL A 1 104 ? 5.368 13.406 -2.145 1.00 93.19 104 VAL A C 1
ATOM 765 O O . VAL A 1 104 ? 4.380 12.948 -2.720 1.00 93.19 104 VAL A O 1
ATOM 768 N N . ALA A 1 105 ? 6.612 13.223 -2.579 1.00 95.38 105 ALA A N 1
ATOM 769 C CA . ALA A 1 105 ? 6.939 12.426 -3.751 1.00 95.38 105 ALA A CA 1
ATOM 770 C C . ALA A 1 105 ? 7.809 11.221 -3.390 1.00 95.38 105 ALA A C 1
ATOM 772 O O . ALA A 1 105 ? 8.615 11.281 -2.457 1.00 95.38 105 ALA A O 1
ATOM 773 N N . PHE A 1 106 ? 7.609 10.113 -4.099 1.00 97.31 106 PHE A N 1
ATOM 774 C CA . PHE A 1 106 ? 8.465 8.939 -3.996 1.00 97.31 106 PHE A CA 1
ATOM 775 C C . PHE A 1 106 ? 8.372 8.062 -5.244 1.00 97.31 106 PHE A C 1
ATOM 777 O O . PHE A 1 106 ? 7.320 7.966 -5.879 1.00 97.31 106 PHE A O 1
ATOM 784 N N . SER A 1 107 ? 9.457 7.346 -5.550 1.00 98.06 107 SER A N 1
ATOM 785 C CA . SER A 1 107 ? 9.477 6.409 -6.674 1.00 98.06 107 SER A CA 1
ATOM 786 C C . SER A 1 107 ? 9.047 4.992 -6.290 1.00 98.06 107 SER A C 1
ATOM 788 O O . SER A 1 107 ? 9.453 4.464 -5.252 1.00 98.06 107 SER A O 1
ATOM 790 N N . VAL A 1 108 ? 8.311 4.345 -7.188 1.00 98.69 108 VAL A N 1
ATOM 791 C CA . VAL A 1 108 ? 7.969 2.915 -7.158 1.00 98.69 108 VAL A CA 1
ATOM 792 C C . VAL A 1 108 ? 8.535 2.208 -8.389 1.00 98.69 108 VAL A C 1
ATOM 794 O O . VAL A 1 108 ? 8.801 2.847 -9.406 1.00 98.69 108 VAL A O 1
ATOM 797 N N . GLU A 1 109 ? 8.702 0.890 -8.312 1.00 98.56 109 GLU A N 1
ATOM 798 C CA . GLU A 1 109 ? 9.013 0.047 -9.470 1.00 98.56 109 GLU A CA 1
ATOM 799 C C . GLU A 1 109 ? 7.830 -0.882 -9.758 1.00 98.56 109 GLU A C 1
ATOM 801 O O . GLU A 1 109 ? 7.402 -1.646 -8.893 1.00 98.56 109 GLU A O 1
ATOM 806 N N . LEU A 1 110 ? 7.316 -0.826 -10.983 1.00 98.12 110 LEU A N 1
ATOM 807 C CA . LEU A 1 110 ? 6.311 -1.732 -11.515 1.00 98.12 110 LEU A CA 1
ATOM 808 C C . LEU A 1 110 ? 6.975 -2.736 -12.459 1.00 98.12 110 LEU A C 1
ATOM 810 O O . LEU A 1 110 ? 7.610 -2.365 -13.445 1.00 98.12 110 LEU A O 1
ATOM 814 N N . LEU A 1 111 ? 6.780 -4.014 -12.165 1.00 97.81 111 LEU A N 1
ATOM 815 C CA . LEU A 1 111 ? 7.204 -5.140 -12.979 1.00 97.81 111 LEU A CA 1
ATOM 816 C C . LEU A 1 111 ? 5.985 -5.734 -13.689 1.00 97.81 111 LEU A C 1
ATOM 818 O O . LEU A 1 111 ? 5.014 -6.103 -13.024 1.00 97.81 111 LEU A O 1
ATOM 822 N N . THR A 1 112 ? 6.038 -5.870 -15.012 1.00 96.12 112 THR A N 1
ATOM 823 C CA . THR A 1 112 ? 4.959 -6.475 -15.812 1.00 96.12 112 THR A CA 1
ATOM 824 C C . THR A 1 112 ? 5.468 -7.654 -16.646 1.00 96.12 112 THR A C 1
ATOM 826 O O . THR A 1 112 ? 6.610 -7.626 -17.117 1.00 96.12 112 THR A O 1
ATOM 829 N N . PRO A 1 113 ? 4.656 -8.714 -16.843 1.00 94.38 113 PRO A N 1
ATOM 830 C CA . PRO A 1 113 ? 5.062 -9.937 -17.547 1.00 94.38 113 PRO A CA 1
ATOM 831 C C . PRO A 1 113 ? 4.983 -9.797 -19.082 1.00 94.38 113 PRO A C 1
ATOM 833 O O . PRO A 1 113 ? 4.710 -10.765 -19.787 1.00 94.38 113 PRO A O 1
ATOM 836 N N . TYR A 1 114 ? 5.153 -8.577 -19.588 1.00 92.19 114 TYR A N 1
ATOM 837 C CA . TYR A 1 114 ? 5.189 -8.226 -21.007 1.00 92.19 114 TYR A CA 1
ATOM 838 C C . TYR A 1 114 ? 6.191 -7.075 -21.207 1.00 92.19 114 TYR A C 1
ATOM 840 O O . TYR A 1 114 ? 6.474 -6.324 -20.270 1.00 92.19 114 TYR A O 1
ATOM 848 N N . ALA A 1 115 ? 6.755 -6.944 -22.410 1.00 91.88 115 ALA A N 1
ATOM 849 C CA . ALA A 1 115 ? 7.745 -5.912 -22.729 1.00 91.88 115 ALA A CA 1
ATOM 850 C C . ALA A 1 115 ? 7.178 -4.487 -22.595 1.00 91.88 115 ALA A C 1
ATOM 852 O O . ALA A 1 115 ? 5.977 -4.272 -22.734 1.00 91.88 115 ALA A O 1
ATOM 853 N N . CYS A 1 116 ? 8.046 -3.500 -22.359 1.00 89.88 116 CYS A N 1
ATOM 854 C CA . CYS A 1 116 ? 7.638 -2.135 -22.010 1.00 89.88 116 CYS A CA 1
ATOM 855 C C . CYS A 1 116 ? 6.789 -1.422 -23.071 1.00 89.88 116 CYS A C 1
ATOM 857 O O . CYS A 1 116 ? 5.987 -0.564 -22.704 1.00 89.88 116 CYS A O 1
ATOM 859 N N . ASP A 1 117 ? 6.980 -1.796 -24.338 1.00 85.06 117 ASP A N 1
ATOM 860 C CA . ASP A 1 117 ? 6.303 -1.226 -25.509 1.00 85.06 117 ASP A CA 1
ATOM 861 C C . ASP A 1 117 ? 5.301 -2.214 -26.128 1.00 85.06 117 ASP A C 1
ATOM 863 O O . ASP A 1 117 ? 4.735 -1.963 -27.192 1.00 85.06 117 ASP A O 1
ATOM 867 N N . ALA A 1 118 ? 5.085 -3.365 -25.481 1.00 83.88 118 ALA A N 1
ATOM 868 C CA . ALA A 1 118 ? 4.060 -4.298 -25.911 1.00 83.88 118 ALA A CA 1
ATOM 869 C C . ALA A 1 118 ? 2.673 -3.699 -25.657 1.00 83.88 118 ALA A C 1
ATOM 871 O O . ALA A 1 118 ? 2.447 -2.989 -24.674 1.00 83.88 118 ALA A O 1
ATOM 872 N N . ILE A 1 119 ? 1.721 -4.041 -26.525 1.00 76.06 119 ILE A N 1
ATOM 873 C CA . ILE A 1 119 ? 0.308 -3.766 -26.272 1.00 76.06 119 ILE A CA 1
ATOM 874 C C . ILE A 1 119 ? -0.057 -4.482 -24.969 1.00 76.06 119 ILE A C 1
ATOM 876 O O . ILE A 1 119 ? 0.023 -5.711 -24.899 1.00 76.06 119 ILE A O 1
ATOM 880 N N . SER A 1 120 ? -0.421 -3.710 -23.939 1.00 73.19 120 SER A N 1
ATOM 881 C CA . SER A 1 120 ? -0.851 -4.267 -22.658 1.00 73.19 120 SER A CA 1
ATOM 882 C C . SER A 1 120 ? -1.948 -5.308 -22.903 1.00 73.19 120 SER A C 1
ATOM 884 O O . SER A 1 120 ? -2.910 -5.009 -23.619 1.00 73.19 120 SER A O 1
ATOM 886 N N . PRO A 1 121 ? -1.838 -6.516 -22.323 1.00 76.00 121 PRO A N 1
ATOM 887 C CA . PRO A 1 121 ? -2.886 -7.516 -22.429 1.00 76.00 121 PRO A CA 1
ATOM 888 C C . PRO A 1 121 ? -4.230 -6.939 -21.976 1.00 76.00 121 PRO A C 1
ATOM 890 O O . PRO A 1 121 ? -4.297 -6.180 -21.010 1.00 76.00 121 PRO A O 1
ATOM 893 N N . THR A 1 122 ? -5.313 -7.337 -22.642 1.00 76.75 122 THR A N 1
ATOM 894 C CA . THR A 1 122 ? -6.680 -6.984 -22.223 1.00 76.75 122 THR A CA 1
ATOM 895 C C . THR A 1 122 ? -7.075 -7.658 -20.908 1.00 76.75 122 THR A C 1
ATOM 897 O O . THR A 1 122 ? -7.962 -7.178 -20.206 1.00 76.75 122 THR A O 1
ATOM 900 N N . ALA A 1 123 ? -6.421 -8.771 -20.563 1.00 82.50 123 ALA A N 1
ATOM 901 C CA . ALA A 1 123 ? -6.638 -9.475 -19.311 1.00 82.50 123 ALA A CA 1
ATOM 902 C C . ALA A 1 123 ? -6.130 -8.659 -18.118 1.00 82.50 123 ALA A C 1
ATOM 904 O O . ALA A 1 123 ? -5.023 -8.119 -18.130 1.00 82.50 123 ALA A O 1
ATOM 905 N N . THR A 1 124 ? -6.928 -8.627 -17.054 1.00 91.81 124 THR A N 1
ATOM 906 C CA . THR A 1 124 ? -6.538 -7.985 -15.805 1.00 91.81 124 THR A CA 1
ATOM 907 C C . THR A 1 124 ? -5.488 -8.818 -15.070 1.00 91.81 124 THR A C 1
ATOM 909 O O . THR A 1 124 ? -5.641 -10.030 -14.896 1.00 91.81 124 THR A O 1
ATOM 912 N N . LEU A 1 125 ? -4.413 -8.173 -14.616 1.00 94.12 125 LEU A N 1
ATOM 913 C CA . LEU A 1 125 ? -3.333 -8.850 -13.899 1.00 94.12 125 LEU A CA 1
ATOM 914 C C . LEU A 1 125 ? -3.573 -8.842 -12.382 1.00 94.12 125 LEU A C 1
ATOM 916 O O . LEU A 1 125 ? -3.985 -7.811 -11.837 1.00 94.12 125 LEU A O 1
ATOM 920 N N . PRO A 1 126 ? -3.298 -9.954 -11.671 1.00 96.50 126 PRO A N 1
ATOM 921 C CA . PRO A 1 126 ? -3.197 -9.919 -10.220 1.00 96.50 126 PRO A CA 1
ATOM 922 C C . PRO A 1 126 ? -1.961 -9.107 -9.816 1.00 96.50 126 PRO A C 1
ATOM 924 O O . PRO A 1 126 ? -0.916 -9.175 -10.472 1.00 96.50 126 PRO A O 1
ATOM 927 N N . LEU A 1 127 ? -2.084 -8.346 -8.731 1.00 98.00 127 LEU A N 1
ATOM 928 C CA . LEU A 1 127 ? -1.036 -7.457 -8.243 1.00 98.00 127 LEU A CA 1
ATOM 929 C C . LEU A 1 127 ? -0.344 -8.063 -7.021 1.00 98.00 127 LEU A C 1
ATOM 931 O O . LEU A 1 127 ? -0.986 -8.331 -6.008 1.00 98.00 127 LEU A O 1
ATOM 935 N N . PHE A 1 128 ? 0.972 -8.221 -7.101 1.00 98.50 128 PHE A N 1
ATOM 936 C CA . PHE A 1 128 ? 1.834 -8.603 -5.989 1.00 98.50 128 PHE A CA 1
ATOM 937 C C . PHE A 1 128 ? 2.599 -7.383 -5.473 1.00 98.50 128 PHE A C 1
ATOM 939 O O . PHE A 1 128 ? 3.309 -6.723 -6.224 1.00 98.50 128 PHE A O 1
ATOM 946 N N . MET A 1 129 ? 2.500 -7.081 -4.185 1.00 98.62 129 MET A N 1
ATOM 947 C CA . MET A 1 129 ? 3.171 -5.938 -3.570 1.00 98.62 129 MET A CA 1
ATOM 948 C C . MET A 1 129 ? 4.232 -6.388 -2.572 1.00 98.62 129 MET A C 1
ATOM 950 O O . MET A 1 129 ? 4.013 -7.295 -1.767 1.00 98.62 129 MET A O 1
ATOM 954 N N . THR A 1 130 ? 5.379 -5.714 -2.571 1.00 98.50 130 THR A N 1
ATOM 955 C CA . THR A 1 130 ? 6.402 -5.906 -1.535 1.00 98.50 130 THR A CA 1
ATOM 956 C C . THR A 1 130 ? 7.316 -4.687 -1.412 1.00 98.50 130 THR A C 1
ATOM 958 O O . THR A 1 130 ? 7.297 -3.784 -2.247 1.00 98.50 130 THR A O 1
ATOM 961 N N . GLN A 1 131 ? 8.092 -4.621 -0.337 1.00 98.06 131 GLN A N 1
ATOM 962 C CA . GLN A 1 131 ? 8.940 -3.471 -0.031 1.00 98.06 131 GLN A CA 1
ATOM 963 C C . GLN A 1 131 ? 10.245 -3.505 -0.833 1.00 98.06 131 GLN A C 1
ATOM 965 O O . GLN A 1 131 ? 10.672 -4.557 -1.306 1.00 98.06 131 GLN A O 1
ATOM 970 N N . TRP A 1 132 ? 10.913 -2.353 -0.938 1.00 97.19 132 TRP A N 1
ATOM 971 C CA . TRP A 1 132 ? 12.114 -2.152 -1.760 1.00 97.19 132 TRP A CA 1
ATOM 972 C C . TRP A 1 132 ? 13.209 -3.215 -1.600 1.00 97.19 132 TRP A C 1
ATOM 974 O O . TRP A 1 132 ? 13.785 -3.689 -2.577 1.00 97.19 132 TRP A O 1
ATOM 984 N N . ASN A 1 133 ? 13.483 -3.623 -0.364 1.00 95.62 133 ASN A N 1
ATOM 985 C CA . ASN A 1 133 ? 14.498 -4.626 -0.041 1.00 95.62 133 ASN A CA 1
ATOM 986 C C . ASN A 1 133 ? 14.064 -6.082 -0.313 1.00 95.62 133 ASN A C 1
ATOM 988 O O . ASN A 1 133 ? 14.880 -6.981 -0.155 1.00 95.62 133 ASN A O 1
ATOM 992 N N . HIS A 1 134 ? 12.823 -6.322 -0.742 1.00 96.75 134 HIS A N 1
ATOM 993 C CA . HIS A 1 134 ? 12.289 -7.634 -1.133 1.00 96.75 134 HIS A CA 1
ATOM 994 C C . HIS A 1 134 ? 12.006 -7.723 -2.641 1.00 96.75 134 HIS A C 1
ATOM 996 O O . HIS A 1 134 ? 11.232 -8.569 -3.090 1.00 96.75 134 HIS A O 1
ATOM 1002 N N . ARG A 1 135 ? 12.640 -6.869 -3.455 1.00 96.88 135 ARG A N 1
ATOM 1003 C CA . ARG A 1 135 ? 12.478 -6.851 -4.920 1.00 96.88 135 ARG A CA 1
ATOM 1004 C C . ARG A 1 135 ? 12.628 -8.234 -5.570 1.00 96.88 135 ARG A C 1
ATOM 1006 O O . ARG A 1 135 ? 11.917 -8.551 -6.518 1.00 96.88 135 ARG A O 1
ATOM 1013 N N . GLU A 1 136 ? 13.512 -9.087 -5.061 1.00 97.25 136 GLU A N 1
ATOM 1014 C CA . GLU A 1 136 ? 13.657 -10.465 -5.549 1.00 97.25 136 GLU A CA 1
ATOM 1015 C C . GLU A 1 136 ? 12.360 -11.287 -5.466 1.00 97.25 136 GLU A C 1
ATOM 1017 O O . GLU A 1 136 ? 12.079 -12.088 -6.357 1.00 97.25 136 GLU A O 1
ATOM 1022 N N . TRP A 1 137 ? 11.516 -11.062 -4.458 1.00 97.62 137 TRP A N 1
ATOM 1023 C CA . TRP A 1 137 ? 10.232 -11.749 -4.320 1.00 97.62 137 TRP A CA 1
ATOM 1024 C C . TRP A 1 137 ? 9.227 -11.252 -5.361 1.00 97.62 137 TRP A C 1
ATOM 1026 O O . TRP A 1 137 ? 8.478 -12.049 -5.925 1.00 97.62 137 TRP A O 1
ATOM 1036 N N . ALA A 1 138 ? 9.277 -9.960 -5.695 1.00 97.75 138 ALA A N 1
ATOM 1037 C CA . ALA A 1 138 ? 8.496 -9.381 -6.782 1.00 97.75 138 ALA A CA 1
ATOM 1038 C C . ALA A 1 138 ? 8.848 -10.015 -8.141 1.00 97.75 138 ALA A C 1
ATOM 1040 O O . ALA A 1 138 ? 7.949 -10.305 -8.930 1.00 97.75 138 ALA A O 1
ATOM 1041 N N . LEU A 1 139 ? 10.129 -10.321 -8.386 1.00 97.50 139 LEU A N 1
ATOM 1042 C CA . LEU A 1 139 ? 10.569 -11.059 -9.579 1.00 97.50 139 LEU A CA 1
ATOM 1043 C C . LEU A 1 139 ? 10.059 -12.512 -9.596 1.00 97.50 139 LEU A C 1
ATOM 1045 O O . LEU A 1 139 ? 9.731 -13.044 -10.655 1.00 97.50 139 LEU A O 1
ATOM 1049 N N . ARG A 1 140 ? 9.952 -13.166 -8.431 1.00 97.31 140 ARG A N 1
ATOM 1050 C CA . ARG A 1 140 ? 9.365 -14.517 -8.320 1.00 97.31 140 ARG A CA 1
ATOM 1051 C C . ARG A 1 140 ? 7.857 -14.528 -8.566 1.00 97.31 140 ARG A C 1
ATOM 1053 O O . ARG A 1 140 ? 7.338 -15.526 -9.064 1.00 97.31 140 ARG A O 1
ATOM 1060 N N . ALA A 1 141 ? 7.150 -13.466 -8.191 1.00 96.88 141 ALA A N 1
ATOM 1061 C CA . ALA A 1 141 ? 5.737 -13.304 -8.521 1.00 96.88 141 ALA A CA 1
ATOM 1062 C C . ALA A 1 141 ? 5.555 -13.002 -10.017 1.00 96.88 141 ALA A C 1
ATOM 1064 O O . ALA A 1 141 ? 4.718 -13.620 -10.675 1.00 96.88 141 ALA A O 1
ATOM 1065 N N . LEU A 1 142 ? 6.416 -12.150 -10.580 1.00 96.56 142 LEU A N 1
ATOM 1066 C CA . LEU A 1 142 ? 6.444 -11.829 -12.007 1.00 96.56 142 LEU A CA 1
ATOM 1067 C C . LEU A 1 142 ? 6.580 -13.087 -12.876 1.00 96.56 142 LEU A C 1
ATOM 1069 O O . LEU A 1 142 ? 5.810 -13.279 -13.813 1.00 96.56 142 LEU A O 1
ATOM 1073 N N . SER A 1 143 ? 7.492 -13.999 -12.518 1.00 95.06 143 SER A N 1
ATOM 1074 C CA . SER A 1 143 ? 7.677 -15.268 -13.239 1.00 95.06 143 SER A CA 1
ATOM 1075 C C . SER A 1 143 ? 6.471 -16.217 -13.161 1.00 95.06 143 SER A C 1
ATOM 1077 O O . SER A 1 143 ? 6.485 -17.273 -13.785 1.00 95.06 143 SER A O 1
ATOM 1079 N N . ARG A 1 144 ? 5.453 -15.884 -12.359 1.00 94.69 144 ARG A N 1
ATOM 1080 C CA . ARG A 1 144 ? 4.190 -16.622 -12.211 1.00 94.69 144 ARG A CA 1
ATOM 1081 C C . ARG A 1 144 ? 2.997 -15.870 -12.815 1.00 94.69 144 ARG A C 1
ATOM 1083 O O . ARG A 1 144 ? 1.860 -16.261 -12.576 1.00 94.69 144 ARG A O 1
ATOM 1090 N N . GLY A 1 145 ? 3.244 -14.801 -13.576 1.00 92.69 145 GLY A N 1
ATOM 1091 C CA . GLY A 1 145 ? 2.210 -14.036 -14.278 1.00 92.69 145 GLY A CA 1
ATOM 1092 C C . GLY A 1 145 ? 1.566 -12.910 -13.465 1.00 92.69 145 GLY A C 1
ATOM 1093 O O . GLY A 1 145 ? 0.560 -12.354 -13.899 1.00 92.69 145 GLY A O 1
ATOM 1094 N N . TYR A 1 146 ? 2.125 -12.552 -12.305 1.00 95.94 146 TYR A N 1
ATOM 1095 C CA . TYR A 1 146 ? 1.687 -11.371 -11.559 1.00 95.94 146 TYR A CA 1
ATOM 1096 C C . TYR A 1 146 ? 2.314 -10.109 -12.152 1.00 95.94 146 TYR A C 1
ATOM 1098 O O . TYR A 1 146 ? 3.471 -10.121 -12.576 1.00 95.94 146 TYR A O 1
ATOM 1106 N N . ALA A 1 147 ? 1.581 -8.998 -12.112 1.00 97.06 147 ALA A N 1
ATOM 1107 C CA . ALA A 1 147 ? 2.243 -7.703 -12.061 1.00 97.06 147 ALA A CA 1
ATOM 1108 C C . ALA A 1 147 ? 2.768 -7.503 -10.636 1.00 97.06 147 ALA A C 1
ATOM 1110 O O . ALA A 1 147 ? 2.069 -7.840 -9.676 1.00 97.06 147 ALA A O 1
ATOM 1111 N N . SER A 1 148 ? 3.966 -6.947 -10.480 1.00 98.19 148 SER A N 1
ATOM 1112 C CA . SER A 1 148 ? 4.545 -6.732 -9.154 1.00 98.19 148 SER A CA 1
ATOM 1113 C C . SER A 1 148 ? 4.899 -5.271 -8.922 1.00 98.19 148 SER A C 1
ATOM 1115 O O . SER A 1 148 ? 5.598 -4.673 -9.731 1.00 98.19 148 SER A O 1
ATOM 1117 N N . LEU A 1 149 ? 4.459 -4.708 -7.799 1.00 98.56 149 LEU A N 1
ATOM 1118 C CA . LEU A 1 149 ? 4.738 -3.333 -7.402 1.00 98.56 149 LEU A CA 1
ATOM 1119 C C . LEU A 1 149 ? 5.654 -3.310 -6.177 1.00 98.56 149 LEU A C 1
ATOM 1121 O O . LEU A 1 149 ? 5.302 -3.785 -5.093 1.00 98.56 149 LEU A O 1
ATOM 1125 N N . VAL A 1 150 ? 6.838 -2.738 -6.363 1.00 98.75 150 VAL A N 1
ATOM 1126 C CA . VAL A 1 150 ? 7.862 -2.573 -5.335 1.00 98.75 150 VAL A CA 1
ATOM 1127 C C . VAL A 1 150 ? 7.860 -1.124 -4.864 1.00 98.75 150 VAL A C 1
ATOM 1129 O O . VAL A 1 150 ? 7.977 -0.200 -5.671 1.00 98.75 150 VAL A O 1
ATOM 1132 N N . TYR A 1 151 ? 7.720 -0.915 -3.555 1.00 98.75 151 TYR A N 1
ATOM 1133 C CA . TYR A 1 151 ? 7.500 0.416 -2.981 1.00 98.75 151 TYR A CA 1
ATOM 1134 C C . TYR A 1 151 ? 8.494 0.773 -1.853 1.00 98.75 151 TYR A C 1
ATOM 1136 O O . TYR A 1 151 ? 9.023 -0.120 -1.176 1.00 98.75 151 TYR A O 1
ATOM 1144 N N . PRO A 1 152 ? 8.785 2.075 -1.640 1.00 98.12 152 PRO A N 1
ATOM 1145 C CA . PRO A 1 152 ? 9.824 2.539 -0.720 1.00 98.12 152 PRO A CA 1
ATOM 1146 C C . PRO A 1 152 ? 9.297 2.644 0.714 1.00 98.12 152 PRO A C 1
ATOM 1148 O O . PRO A 1 152 ? 8.951 3.716 1.200 1.00 98.12 152 PRO A O 1
ATOM 1151 N N . ALA A 1 153 ? 9.222 1.508 1.396 1.00 97.38 153 ALA A N 1
ATOM 1152 C CA . ALA A 1 153 ? 8.804 1.423 2.791 1.00 97.38 153 ALA A CA 1
ATOM 1153 C C . ALA A 1 153 ? 9.641 0.371 3.534 1.00 97.38 153 ALA A C 1
ATOM 1155 O O . ALA A 1 153 ? 9.116 -0.569 4.124 1.00 97.38 153 ALA A O 1
ATOM 1156 N N . ALA A 1 154 ? 10.961 0.474 3.406 1.00 96.12 154 ALA A N 1
ATOM 1157 C CA . ALA A 1 154 ? 11.934 -0.421 4.020 1.00 96.12 154 ALA A CA 1
ATOM 1158 C C . ALA A 1 154 ? 13.148 0.372 4.506 1.00 96.12 154 ALA A C 1
ATOM 1160 O O . ALA A 1 154 ? 13.363 1.503 4.093 1.00 96.12 154 ALA A O 1
ATOM 1161 N N . ASP A 1 155 ? 13.991 -0.238 5.336 1.00 90.44 155 ASP A N 1
ATOM 1162 C CA . ASP A 1 155 ? 15.137 0.459 5.940 1.00 90.44 155 ASP A CA 1
ATOM 1163 C C . ASP A 1 155 ? 16.112 1.054 4.913 1.00 90.44 155 ASP A C 1
ATOM 1165 O O . ASP A 1 155 ? 16.699 2.100 5.160 1.00 90.44 155 ASP A O 1
ATOM 1169 N N . THR A 1 156 ? 16.272 0.409 3.755 1.00 90.00 156 THR A N 1
ATOM 1170 C CA . THR A 1 156 ? 17.168 0.875 2.687 1.00 90.00 156 THR A CA 1
ATOM 1171 C C . THR A 1 156 ? 16.548 1.951 1.795 1.00 90.00 156 THR A C 1
ATOM 1173 O O . THR A 1 156 ? 17.275 2.628 1.072 1.00 90.00 156 THR A O 1
ATOM 1176 N N . ARG A 1 157 ? 15.216 2.101 1.811 1.00 95.75 157 ARG A N 1
ATOM 1177 C CA . ARG A 1 157 ? 14.481 3.113 1.044 1.00 95.75 157 ARG A CA 1
ATOM 1178 C C . ARG A 1 157 ? 13.100 3.326 1.662 1.00 95.75 157 ARG A C 1
ATOM 1180 O O . ARG A 1 157 ? 12.238 2.450 1.556 1.00 95.75 157 ARG A O 1
ATOM 1187 N N . ASP A 1 158 ? 12.894 4.488 2.278 1.00 96.69 158 ASP A N 1
ATOM 1188 C CA . ASP A 1 158 ? 11.715 4.751 3.105 1.00 96.69 158 ASP A CA 1
ATOM 1189 C C . ASP A 1 158 ? 11.093 6.126 2.830 1.00 96.69 158 ASP A C 1
ATOM 1191 O O . ASP A 1 158 ? 11.713 7.159 3.077 1.00 96.69 158 ASP A O 1
ATOM 1195 N N . ALA A 1 159 ? 9.853 6.138 2.344 1.00 96.94 159 ALA A N 1
ATOM 1196 C CA . ALA A 1 159 ? 9.053 7.347 2.151 1.00 96.94 159 ALA A CA 1
ATOM 1197 C C . ALA A 1 159 ? 8.169 7.682 3.368 1.00 96.94 159 ALA A C 1
ATOM 1199 O O . ALA A 1 159 ? 7.540 8.741 3.401 1.00 96.94 159 ALA A O 1
ATOM 1200 N N . ALA A 1 160 ? 8.108 6.812 4.383 1.00 96.56 160 ALA A N 1
ATOM 1201 C CA . ALA A 1 160 ? 7.244 7.009 5.545 1.00 96.56 160 ALA A CA 1
ATOM 1202 C C . ALA A 1 160 ? 7.542 8.304 6.334 1.00 96.56 160 ALA A C 1
ATOM 1204 O O . ALA A 1 160 ? 6.580 9.003 6.674 1.00 96.56 160 ALA A O 1
ATOM 1205 N N . PRO A 1 161 ? 8.815 8.704 6.563 1.00 95.06 161 PRO A N 1
ATOM 1206 C CA . PRO A 1 161 ? 9.121 9.942 7.283 1.00 95.06 161 PRO A CA 1
ATOM 1207 C C . PRO A 1 161 ? 8.559 11.204 6.618 1.00 95.06 161 PRO A C 1
ATOM 1209 O O . PRO A 1 161 ? 8.164 12.139 7.312 1.00 95.06 161 PRO A O 1
ATOM 1212 N N . ALA A 1 162 ? 8.459 11.224 5.285 1.00 92.31 162 ALA A N 1
ATOM 1213 C CA . ALA A 1 162 ? 7.894 12.351 4.548 1.00 92.31 162 ALA A CA 1
ATOM 1214 C C . ALA A 1 162 ? 6.409 12.555 4.882 1.00 92.31 162 ALA A C 1
ATOM 1216 O O . ALA A 1 162 ? 5.984 13.670 5.180 1.00 92.31 162 ALA A O 1
ATOM 1217 N N . PHE A 1 163 ? 5.632 11.468 4.910 1.00 93.69 163 PHE A N 1
ATOM 1218 C CA . PHE A 1 163 ? 4.223 11.516 5.301 1.00 93.69 163 PHE A CA 1
ATOM 1219 C C . PHE A 1 163 ? 4.032 11.820 6.785 1.00 93.69 163 PHE A C 1
ATOM 1221 O O . PHE A 1 163 ? 3.127 12.576 7.133 1.00 93.69 163 PHE A O 1
ATOM 1228 N N . GLN A 1 164 ? 4.882 11.280 7.663 1.00 93.12 164 GLN A N 1
ATOM 1229 C CA . GLN A 1 164 ? 4.856 11.639 9.084 1.00 93.12 164 GLN A CA 1
ATOM 1230 C C . GLN A 1 164 ? 5.110 13.135 9.274 1.00 93.12 164 GLN A C 1
ATOM 1232 O O . GLN A 1 164 ? 4.397 13.781 10.034 1.00 93.12 164 GLN A O 1
ATOM 1237 N N . CYS A 1 165 ? 6.078 13.702 8.550 1.00 89.75 165 CYS A N 1
ATOM 1238 C CA . CYS A 1 165 ? 6.352 15.131 8.595 1.00 89.75 165 CYS A CA 1
ATOM 1239 C C . CYS A 1 165 ? 5.181 15.959 8.053 1.00 89.75 165 CYS A C 1
ATOM 1241 O O . CYS A 1 165 ? 4.778 16.925 8.702 1.00 89.75 165 CYS A O 1
ATOM 1243 N N . ALA A 1 166 ? 4.618 15.566 6.905 1.00 89.12 166 ALA A N 1
ATOM 1244 C CA . ALA A 1 166 ? 3.480 16.244 6.289 1.00 89.12 166 ALA A CA 1
ATOM 1245 C C . ALA A 1 166 ? 2.288 16.320 7.254 1.00 89.12 166 ALA A C 1
ATOM 1247 O O . ALA A 1 166 ? 1.725 17.387 7.462 1.00 89.12 166 ALA A O 1
ATOM 1248 N N . TYR A 1 167 ? 1.954 15.203 7.906 1.00 90.88 167 TYR A N 1
ATOM 1249 C CA . TYR A 1 167 ? 0.758 15.075 8.741 1.00 90.88 167 TYR A CA 1
ATOM 1250 C C . TYR A 1 167 ? 1.008 15.195 10.249 1.00 90.88 167 TYR A C 1
ATOM 1252 O O . TYR A 1 167 ? 0.109 14.905 11.031 1.00 90.88 167 TYR A O 1
ATOM 1260 N N . ARG A 1 168 ? 2.182 15.661 10.693 1.00 89.00 168 ARG A N 1
ATOM 1261 C CA . ARG A 1 168 ? 2.590 15.682 12.118 1.00 89.00 168 ARG A CA 1
ATOM 1262 C C . ARG A 1 168 ? 1.631 16.395 13.082 1.00 89.00 168 ARG A C 1
ATOM 1264 O O . ARG A 1 168 ? 1.749 16.237 14.291 1.00 89.00 168 ARG A O 1
ATOM 1271 N N . GLN A 1 169 ? 0.745 17.241 12.561 1.00 86.00 169 GLN A N 1
ATOM 1272 C CA . GLN A 1 169 ? -0.245 17.988 13.339 1.00 86.00 169 GLN A CA 1
ATOM 1273 C C . GLN A 1 169 ? -1.607 17.288 13.441 1.00 86.00 169 GLN A C 1
ATOM 1275 O O . GLN A 1 169 ? -2.377 17.601 14.342 1.00 86.00 169 GLN A O 1
ATOM 1280 N N . THR A 1 170 ? -1.922 16.367 12.527 1.00 89.25 170 THR A N 1
ATOM 1281 C CA . THR A 1 170 ? -3.230 15.686 12.447 1.00 89.25 170 THR A CA 1
ATOM 1282 C C . THR A 1 170 ? -3.134 14.173 12.591 1.00 89.25 170 THR A C 1
ATOM 1284 O O . THR A 1 170 ? -4.149 13.511 12.796 1.00 89.25 170 THR A O 1
ATOM 1287 N N . ALA A 1 171 ? -1.926 13.622 12.508 1.00 93.06 171 ALA A N 1
ATOM 1288 C CA . ALA A 1 171 ? -1.636 12.204 12.578 1.00 93.06 171 ALA A CA 1
ATOM 1289 C C . ALA A 1 171 ? -0.406 11.965 13.463 1.00 93.06 171 ALA A C 1
ATOM 1291 O O . ALA A 1 171 ? 0.523 12.772 13.496 1.00 93.06 171 ALA A O 1
ATOM 1292 N N . SER A 1 172 ? -0.383 10.827 14.152 1.00 95.62 172 SER A N 1
ATOM 1293 C CA . SER A 1 172 ? 0.717 10.423 15.041 1.00 95.62 172 SER A CA 1
ATOM 1294 C C . SER A 1 172 ? 1.319 9.071 14.660 1.00 95.62 172 SER A C 1
ATOM 1296 O O . SER A 1 172 ? 1.884 8.387 15.510 1.00 95.62 172 SER A O 1
ATOM 1298 N N . MET A 1 173 ? 1.181 8.676 13.388 1.00 96.38 173 MET A N 1
ATOM 1299 C CA . MET A 1 173 ? 1.626 7.385 12.856 1.00 96.38 173 MET A CA 1
ATOM 1300 C C . MET A 1 173 ? 3.007 6.981 13.389 1.00 96.38 173 MET A C 1
ATOM 1302 O O . MET A 1 173 ? 4.007 7.644 13.111 1.00 96.38 173 MET A O 1
ATOM 1306 N N . GLY A 1 174 ? 3.082 5.850 14.084 1.00 97.38 174 GLY A N 1
ATOM 1307 C CA . GLY A 1 174 ? 4.335 5.151 14.336 1.00 97.38 174 GLY A CA 1
ATOM 1308 C C . GLY A 1 174 ? 4.931 4.627 13.027 1.00 97.38 174 GLY A C 1
ATOM 1309 O O . GLY A 1 174 ? 4.217 4.419 12.046 1.00 97.38 174 GLY A O 1
ATOM 1310 N N . LEU A 1 175 ? 6.245 4.385 12.997 1.00 97.56 175 LEU A N 1
ATOM 1311 C CA . LEU A 1 175 ? 6.967 4.122 11.743 1.00 97.56 175 LEU A CA 1
ATOM 1312 C C . LEU A 1 175 ? 6.404 2.937 10.937 1.00 97.56 175 LEU A C 1
ATOM 1314 O O . LEU A 1 175 ? 6.253 3.040 9.724 1.00 97.56 175 LEU A O 1
ATOM 1318 N N . ILE A 1 176 ? 6.048 1.824 11.586 1.00 97.62 176 ILE A N 1
ATOM 1319 C CA . ILE A 1 176 ? 5.500 0.646 10.886 1.00 97.62 176 ILE A CA 1
ATOM 1320 C C . ILE A 1 176 ? 4.118 0.943 10.280 1.00 97.62 176 ILE A C 1
ATOM 1322 O O . ILE A 1 176 ? 3.841 0.506 9.163 1.00 97.62 176 ILE A O 1
ATOM 1326 N N . LEU A 1 177 ? 3.278 1.731 10.964 1.00 98.50 177 LEU A N 1
ATOM 1327 C CA . LEU A 1 177 ? 1.996 2.186 10.417 1.00 98.50 177 LEU A CA 1
ATOM 1328 C C . LEU A 1 177 ? 2.207 3.188 9.274 1.00 98.50 177 LEU A C 1
ATOM 1330 O O . LEU A 1 177 ? 1.555 3.078 8.242 1.00 98.50 177 LEU A O 1
ATOM 1334 N N . ALA A 1 178 ? 3.151 4.121 9.407 1.00 98.31 178 ALA A N 1
ATOM 1335 C CA . ALA A 1 178 ? 3.486 5.070 8.347 1.00 98.31 178 ALA A CA 1
ATOM 1336 C C . ALA A 1 178 ? 4.027 4.362 7.089 1.00 98.31 178 ALA A C 1
ATOM 1338 O O . ALA A 1 178 ? 3.693 4.732 5.967 1.00 98.31 178 ALA A O 1
ATOM 1339 N N . ARG A 1 179 ? 4.801 3.286 7.246 1.00 98.56 179 ARG A N 1
ATOM 1340 C CA . ARG A 1 179 ? 5.228 2.441 6.124 1.00 98.56 179 ARG A CA 1
ATOM 1341 C C . ARG A 1 179 ? 4.075 1.656 5.491 1.00 98.56 179 ARG A C 1
ATOM 1343 O O . ARG A 1 179 ? 4.042 1.490 4.273 1.00 98.56 179 ARG A O 1
ATOM 1350 N N . ALA A 1 180 ? 3.112 1.197 6.291 1.00 98.56 180 ALA A N 1
ATOM 1351 C CA . ALA A 1 180 ? 1.884 0.589 5.775 1.00 98.56 180 ALA A CA 1
ATOM 1352 C C . ALA A 1 180 ? 1.049 1.619 4.998 1.00 98.56 180 ALA A C 1
ATOM 1354 O O . ALA A 1 180 ? 0.522 1.317 3.932 1.00 98.56 180 ALA A O 1
ATOM 1355 N N . TYR A 1 181 ? 1.026 2.865 5.470 1.00 98.50 181 TYR A N 1
ATOM 1356 C CA . TYR A 1 181 ? 0.402 3.981 4.773 1.00 98.50 181 TYR A CA 1
ATOM 1357 C C . TYR A 1 181 ? 1.059 4.252 3.412 1.00 98.50 181 TYR A C 1
ATOM 1359 O O . TYR A 1 181 ? 0.343 4.424 2.430 1.00 98.50 181 TYR A O 1
ATOM 1367 N N . VAL A 1 182 ? 2.395 4.205 3.309 1.00 98.69 182 VAL A N 1
ATOM 1368 C CA . VAL A 1 182 ? 3.106 4.276 2.012 1.00 98.69 182 VAL A CA 1
ATOM 1369 C C . VAL A 1 182 ? 2.669 3.152 1.069 1.00 98.69 182 VAL A C 1
ATOM 1371 O O . VAL A 1 182 ? 2.483 3.402 -0.119 1.00 98.69 182 VAL A O 1
ATOM 1374 N N . ALA A 1 183 ? 2.455 1.933 1.576 1.00 98.69 183 ALA A N 1
ATOM 1375 C CA . ALA A 1 183 ? 1.950 0.825 0.763 1.00 98.69 183 ALA A CA 1
ATOM 1376 C C . ALA A 1 183 ? 0.562 1.137 0.172 1.00 98.69 183 ALA A C 1
ATOM 1378 O O . ALA A 1 183 ? 0.363 0.966 -1.029 1.00 98.69 183 ALA A O 1
ATOM 1379 N N . SER A 1 184 ? -0.360 1.690 0.971 1.00 98.44 184 SER A N 1
ATOM 1380 C CA . SER A 1 184 ? -1.664 2.163 0.480 1.00 98.44 184 SER A CA 1
ATOM 1381 C C . SER A 1 184 ? -1.541 3.256 -0.581 1.00 98.44 184 SER A C 1
ATOM 1383 O O . SER A 1 184 ? -2.288 3.242 -1.555 1.00 98.44 184 SER A O 1
ATOM 1385 N N . ARG A 1 185 ? -0.582 4.181 -0.435 1.00 98.50 185 ARG A N 1
ATOM 1386 C CA . ARG A 1 185 ? -0.307 5.220 -1.445 1.00 98.50 185 ARG A CA 1
ATOM 1387 C C . ARG A 1 185 ? 0.237 4.618 -2.742 1.00 98.50 185 ARG A C 1
ATOM 1389 O O . ARG A 1 185 ? -0.195 4.996 -3.824 1.00 98.50 185 ARG A O 1
ATOM 1396 N N . ALA A 1 186 ? 1.130 3.635 -2.655 1.00 98.50 186 ALA A N 1
ATOM 1397 C CA . ALA A 1 186 ? 1.583 2.893 -3.829 1.00 98.50 186 ALA A CA 1
ATOM 1398 C C . ALA A 1 186 ? 0.423 2.133 -4.504 1.00 98.50 186 ALA A C 1
ATOM 1400 O O . ALA A 1 186 ? 0.357 2.075 -5.730 1.00 98.50 186 ALA A O 1
ATOM 1401 N N . LEU A 1 187 ? -0.526 1.602 -3.727 1.00 98.25 187 LEU A N 1
ATOM 1402 C CA . LEU A 1 187 ? -1.715 0.946 -4.273 1.00 98.25 187 LEU A CA 1
ATOM 1403 C C . LEU A 1 187 ? -2.665 1.928 -4.980 1.00 98.25 187 LEU A C 1
ATOM 1405 O O . LEU A 1 187 ? -3.260 1.556 -5.992 1.00 98.25 187 LEU A O 1
ATOM 1409 N N . ASP A 1 188 ? -2.765 3.179 -4.512 1.00 97.69 188 ASP A N 1
ATOM 1410 C CA . ASP A 1 188 ? -3.524 4.237 -5.201 1.00 97.69 188 ASP A CA 1
ATOM 1411 C C . ASP A 1 188 ? -3.015 4.439 -6.636 1.00 97.69 188 ASP A C 1
ATOM 1413 O O . ASP A 1 188 ? -3.817 4.572 -7.552 1.00 97.69 188 ASP A O 1
ATOM 1417 N N . PHE A 1 189 ? -1.699 4.370 -6.858 1.00 97.38 189 PHE A N 1
ATOM 1418 C CA . PHE A 1 189 ? -1.116 4.434 -8.202 1.00 97.38 189 PHE A CA 1
ATOM 1419 C C . PHE A 1 189 ? -1.539 3.266 -9.099 1.00 97.38 189 PHE A C 1
ATOM 1421 O O . PHE A 1 189 ? -1.828 3.480 -10.272 1.00 97.38 189 PHE A O 1
ATOM 1428 N N . ALA A 1 190 ? -1.594 2.042 -8.573 1.00 95.88 190 ALA A N 1
ATOM 1429 C CA . ALA A 1 190 ? -1.981 0.889 -9.380 1.00 95.88 190 ALA A CA 1
ATOM 1430 C C . ALA A 1 190 ? -3.481 0.891 -9.715 1.00 95.88 190 ALA A C 1
ATOM 1432 O O . ALA A 1 190 ? -3.859 0.572 -10.838 1.00 95.88 190 ALA A O 1
ATOM 1433 N N . LEU A 1 191 ? -4.343 1.230 -8.753 1.00 95.44 191 LEU A N 1
ATOM 1434 C CA . LEU A 1 191 ? -5.795 1.073 -8.906 1.00 95.44 191 LEU A CA 1
ATOM 1435 C C . LEU A 1 191 ? -6.525 2.347 -9.345 1.00 95.44 191 LEU A C 1
ATOM 1437 O O . LEU A 1 191 ? -7.592 2.247 -9.945 1.00 95.44 191 LEU A O 1
ATOM 1441 N N . SER A 1 192 ? -5.956 3.518 -9.066 1.00 95.06 192 SER A N 1
ATOM 1442 C CA . SER A 1 192 ? -6.548 4.827 -9.359 1.00 95.06 192 SER A CA 1
ATOM 1443 C C . SER A 1 192 ? -5.483 5.827 -9.848 1.00 95.06 192 SER A C 1
ATOM 1445 O O . SER A 1 192 ? -5.318 6.892 -9.242 1.00 95.06 192 SER A O 1
ATOM 1447 N N . PRO A 1 193 ? -4.723 5.506 -10.915 1.00 95.38 193 PRO A N 1
ATOM 1448 C CA . PRO A 1 193 ? -3.696 6.403 -11.434 1.00 95.38 193 PRO A CA 1
ATOM 1449 C C . PRO A 1 193 ? -4.300 7.715 -11.965 1.00 95.38 193 PRO A C 1
ATOM 1451 O O . PRO A 1 193 ? -5.433 7.718 -12.455 1.00 95.38 193 PRO A O 1
ATOM 1454 N N . PRO A 1 194 ? -3.543 8.827 -11.959 1.00 95.62 194 PRO A N 1
ATOM 1455 C CA . PRO A 1 194 ? -3.944 10.049 -12.645 1.00 95.62 194 PRO A CA 1
ATOM 1456 C C . PRO A 1 194 ? -4.216 9.802 -14.133 1.00 95.62 194 PRO A C 1
ATOM 1458 O O . PRO A 1 194 ? -3.555 8.980 -14.779 1.00 95.62 194 PRO A O 1
ATOM 1461 N N . ASN A 1 195 ? -5.154 10.561 -14.698 1.00 91.50 195 ASN A N 1
ATOM 1462 C CA . ASN A 1 195 ? -5.447 10.518 -16.129 1.00 91.50 195 ASN A CA 1
ATOM 1463 C C . ASN A 1 195 ? -4.175 10.748 -16.958 1.00 91.50 195 ASN A C 1
ATOM 1465 O O . ASN A 1 195 ? -3.384 11.642 -16.664 1.00 91.50 195 ASN A O 1
ATOM 1469 N N . GLY A 1 196 ? -3.998 9.948 -18.011 1.00 87.88 196 GLY A N 1
ATOM 1470 C CA . GLY A 1 196 ? -2.830 10.035 -18.891 1.00 87.88 196 GLY A CA 1
ATOM 1471 C C . GLY A 1 196 ? -1.585 9.297 -18.389 1.00 87.88 196 GLY A C 1
ATOM 1472 O O . GLY A 1 196 ? -0.554 9.347 -19.056 1.00 87.88 196 GLY A O 1
ATOM 1473 N N . THR A 1 197 ? -1.657 8.577 -17.262 1.00 92.06 197 THR A N 1
ATOM 1474 C CA . THR A 1 197 ? -0.549 7.717 -16.818 1.00 92.06 197 THR A CA 1
ATOM 1475 C C . THR A 1 197 ? -0.336 6.571 -17.812 1.00 92.06 197 THR A C 1
ATOM 1477 O O . THR A 1 197 ? -1.158 5.662 -17.923 1.00 92.06 197 THR A O 1
ATOM 1480 N N . ALA A 1 198 ? 0.774 6.610 -18.549 1.00 86.56 198 ALA A N 1
ATOM 1481 C CA . ALA A 1 198 ? 1.108 5.613 -19.563 1.00 86.56 198 ALA A CA 1
ATOM 1482 C C . ALA A 1 198 ? 1.803 4.369 -18.976 1.00 86.56 198 ALA A C 1
ATOM 1484 O O . ALA A 1 198 ? 2.466 4.425 -17.936 1.00 86.56 198 ALA A O 1
ATOM 1485 N N . GLY A 1 199 ? 1.707 3.243 -19.689 1.00 86.69 199 GLY A N 1
ATOM 1486 C CA . GLY A 1 199 ? 2.446 2.011 -19.377 1.00 86.69 199 GLY A CA 1
ATOM 1487 C C . GLY A 1 199 ? 1.869 1.166 -18.236 1.00 86.69 199 GLY A C 1
ATOM 1488 O O . GLY A 1 199 ? 2.529 0.232 -17.788 1.00 86.69 199 GLY A O 1
ATOM 1489 N N . LEU A 1 200 ? 0.651 1.467 -17.773 1.00 90.00 200 LEU A N 1
ATOM 1490 C CA . LEU A 1 200 ? -0.034 0.667 -16.759 1.00 90.00 200 LEU A CA 1
ATOM 1491 C C . LEU A 1 200 ? -0.865 -0.467 -17.385 1.00 90.00 200 LEU A C 1
ATOM 1493 O O . LEU A 1 200 ? -1.592 -0.223 -18.353 1.00 90.00 200 LEU A O 1
ATOM 1497 N N . PRO A 1 201 ? -0.797 -1.701 -16.849 1.00 89.62 201 PRO A N 1
ATOM 1498 C CA . PRO A 1 201 ? -1.784 -2.732 -17.150 1.00 89.62 201 PRO A CA 1
ATOM 1499 C C . PRO A 1 201 ? -3.136 -2.388 -16.529 1.00 89.62 201 PRO A C 1
ATOM 1501 O O . PRO A 1 201 ? -3.241 -1.595 -15.594 1.00 89.62 201 PRO A O 1
ATOM 1504 N N . SER A 1 202 ? -4.166 -3.103 -16.974 1.00 89.56 202 SER A N 1
ATOM 1505 C CA . SER A 1 202 ? -5.379 -3.233 -16.170 1.00 89.56 202 SER A CA 1
ATOM 1506 C C . SER A 1 202 ? -5.112 -4.197 -15.011 1.00 89.56 202 SER A C 1
ATOM 1508 O O . SER A 1 202 ? -4.704 -5.339 -15.225 1.00 89.56 202 SER A O 1
ATOM 1510 N N . PHE A 1 203 ? -5.344 -3.761 -13.775 1.00 92.75 203 PHE A N 1
ATOM 1511 C CA . PHE A 1 203 ? -5.218 -4.615 -12.593 1.00 92.75 203 PHE A CA 1
ATOM 1512 C C . PHE A 1 203 ? -6.573 -5.208 -12.208 1.00 92.75 203 PHE A C 1
ATOM 1514 O O . PHE A 1 203 ? -7.613 -4.560 -12.317 1.00 92.75 203 PHE A O 1
ATOM 1521 N N . ALA A 1 204 ? -6.574 -6.450 -11.733 1.00 89.56 204 ALA A N 1
ATOM 1522 C CA . ALA A 1 204 ? -7.782 -7.086 -11.228 1.00 89.56 204 ALA A CA 1
ATOM 1523 C C . ALA A 1 204 ? -8.091 -6.550 -9.823 1.00 89.56 204 ALA A C 1
ATOM 1525 O O . ALA A 1 204 ? -7.474 -6.978 -8.844 1.00 89.56 204 ALA A O 1
ATOM 1526 N N . ALA A 1 205 ? -9.047 -5.621 -9.718 1.00 81.31 205 ALA A N 1
ATOM 1527 C CA . ALA A 1 205 ? -9.523 -5.119 -8.430 1.00 81.31 205 ALA A CA 1
ATOM 1528 C C . ALA A 1 205 ? -9.913 -6.295 -7.508 1.00 81.31 205 ALA A C 1
ATOM 1530 O O . ALA A 1 205 ? -10.596 -7.228 -7.929 1.00 81.31 205 ALA A O 1
ATOM 1531 N N . GLY A 1 206 ? -9.409 -6.293 -6.270 1.00 84.19 206 GLY A N 1
ATOM 1532 C CA . GLY A 1 206 ? -9.593 -7.388 -5.305 1.00 84.19 206 GLY A CA 1
ATOM 1533 C C . GLY A 1 206 ? -8.612 -8.565 -5.432 1.00 84.19 206 GLY A C 1
ATOM 1534 O O . GLY A 1 206 ? -8.604 -9.438 -4.569 1.00 84.19 206 GLY A O 1
ATOM 1535 N N . ARG A 1 207 ? -7.734 -8.596 -6.446 1.00 95.19 207 ARG A N 1
ATOM 1536 C CA . ARG A 1 207 ? -6.630 -9.575 -6.561 1.00 95.19 207 ARG A CA 1
ATOM 1537 C C . ARG A 1 207 ? -5.280 -8.932 -6.260 1.00 95.19 207 ARG A C 1
ATOM 1539 O O . ARG A 1 207 ? -4.343 -9.016 -7.052 1.00 95.19 207 ARG A O 1
ATOM 1546 N N . VAL A 1 208 ? -5.206 -8.281 -5.104 1.00 98.06 208 VAL A N 1
ATOM 1547 C CA . VAL A 1 208 ? -3.989 -7.656 -4.579 1.00 98.06 208 VAL A CA 1
ATOM 1548 C C . VAL A 1 208 ? -3.459 -8.510 -3.437 1.00 98.06 208 VAL A C 1
ATOM 1550 O O . VAL A 1 208 ? -4.184 -8.765 -2.475 1.00 98.06 208 VAL A O 1
ATOM 1553 N N . CYS A 1 209 ? -2.205 -8.942 -3.516 1.00 97.69 209 CYS A N 1
ATOM 1554 C CA . CYS A 1 209 ? -1.522 -9.598 -2.412 1.00 97.69 209 CYS A CA 1
ATOM 1555 C C . CYS A 1 209 ? -0.288 -8.812 -1.972 1.00 97.69 209 CYS A C 1
ATOM 1557 O O . CYS A 1 209 ? 0.369 -8.163 -2.782 1.00 97.69 209 CYS A O 1
ATOM 1559 N N . VAL A 1 210 ? 0.036 -8.871 -0.681 1.00 98.44 210 VAL A N 1
ATOM 1560 C CA . VAL A 1 210 ? 1.225 -8.220 -0.119 1.00 98.44 210 VAL A CA 1
ATOM 1561 C C . VAL A 1 210 ? 1.993 -9.156 0.804 1.00 98.44 210 VAL A C 1
ATOM 1563 O O . VAL A 1 210 ? 1.413 -9.972 1.522 1.00 98.44 210 VAL A O 1
ATOM 1566 N N . THR A 1 211 ? 3.317 -9.036 0.796 1.00 97.50 211 THR A N 1
ATOM 1567 C CA . THR A 1 211 ? 4.197 -9.775 1.705 1.00 97.50 211 THR A CA 1
ATOM 1568 C C . THR A 1 211 ? 5.424 -8.958 2.101 1.00 97.50 211 THR A C 1
ATOM 1570 O O . THR A 1 211 ? 5.810 -8.001 1.420 1.00 97.50 211 THR A O 1
ATOM 1573 N N . GLY A 1 212 ? 6.057 -9.367 3.197 1.00 95.38 212 GLY A N 1
ATOM 1574 C CA . GLY A 1 212 ? 7.341 -8.865 3.670 1.00 95.38 212 GLY A CA 1
ATOM 1575 C C . GLY A 1 212 ? 7.844 -9.675 4.867 1.00 95.38 212 GLY A C 1
ATOM 1576 O O . GLY A 1 212 ? 7.059 -10.308 5.562 1.00 95.38 212 GLY A O 1
ATOM 1577 N N . HIS A 1 213 ? 9.148 -9.652 5.138 1.00 94.44 213 HIS A N 1
ATOM 1578 C CA . HIS A 1 213 ? 9.741 -10.345 6.287 1.00 94.44 213 HIS A CA 1
ATOM 1579 C C . HIS A 1 213 ? 9.908 -9.444 7.521 1.00 94.44 213 HIS A C 1
ATOM 1581 O O . HIS A 1 213 ? 10.259 -8.267 7.400 1.00 94.44 213 HIS A O 1
ATOM 1587 N N . SER A 1 214 ? 9.751 -10.000 8.728 1.00 93.31 214 SER A N 1
ATOM 1588 C CA . SER A 1 214 ? 10.094 -9.320 9.988 1.00 93.31 214 SER A CA 1
ATOM 1589 C C . SER A 1 214 ? 9.359 -7.979 10.158 1.00 93.31 214 SER A C 1
ATOM 1591 O O . SER A 1 214 ? 8.129 -7.949 10.201 1.00 93.31 214 SER A O 1
ATOM 1593 N N . ARG A 1 215 ? 10.065 -6.844 10.246 1.00 95.38 215 ARG A N 1
ATOM 1594 C CA . ARG A 1 215 ? 9.457 -5.499 10.315 1.00 95.38 215 ARG A CA 1
ATOM 1595 C C . ARG A 1 215 ? 8.532 -5.202 9.128 1.00 95.38 215 ARG A C 1
ATOM 1597 O O . ARG A 1 215 ? 7.471 -4.610 9.305 1.00 95.38 215 ARG A O 1
ATOM 1604 N N . ASN A 1 216 ? 8.893 -5.685 7.943 1.00 96.31 216 ASN A N 1
ATOM 1605 C CA . ASN A 1 216 ? 8.101 -5.522 6.730 1.00 96.31 216 ASN A CA 1
ATOM 1606 C C . ASN A 1 216 ? 6.902 -6.484 6.710 1.00 96.31 216 ASN A C 1
ATOM 1608 O O . ASN A 1 216 ? 5.885 -6.190 6.085 1.00 96.31 216 ASN A O 1
ATOM 1612 N N . GLY A 1 217 ? 6.991 -7.608 7.429 1.00 96.44 217 GLY A N 1
ATOM 1613 C CA . GLY A 1 217 ? 5.859 -8.501 7.685 1.00 96.44 217 GLY A CA 1
ATOM 1614 C C . GLY A 1 217 ? 4.810 -7.828 8.566 1.00 96.44 217 GLY A C 1
ATOM 1615 O O . GLY A 1 217 ? 3.644 -7.765 8.184 1.00 96.44 217 GLY A O 1
ATOM 1616 N N . LYS A 1 218 ? 5.239 -7.208 9.677 1.00 96.62 218 LYS A N 1
ATOM 1617 C CA . LYS A 1 218 ? 4.368 -6.387 10.545 1.00 96.62 218 LYS A CA 1
ATOM 1618 C C . LYS A 1 218 ? 3.661 -5.295 9.744 1.00 96.62 218 LYS A C 1
ATOM 1620 O O . LYS A 1 218 ? 2.446 -5.160 9.810 1.00 96.62 218 LYS A O 1
ATOM 1625 N N . GLN A 1 219 ? 4.416 -4.556 8.936 1.00 96.56 219 GLN A N 1
ATOM 1626 C CA . GLN A 1 219 ? 3.870 -3.547 8.031 1.00 96.56 219 GLN A CA 1
ATOM 1627 C C . GLN A 1 219 ? 2.855 -4.123 7.040 1.00 96.56 219 GLN A C 1
ATOM 1629 O O . GLN A 1 219 ? 1.819 -3.507 6.824 1.00 96.56 219 GLN A O 1
ATOM 1634 N N . SER A 1 220 ? 3.143 -5.272 6.422 1.00 98.19 220 SER A N 1
ATOM 1635 C CA . SER A 1 220 ? 2.244 -5.897 5.441 1.00 98.19 220 SER A CA 1
ATOM 1636 C C . SER A 1 220 ? 0.913 -6.290 6.083 1.00 98.19 220 SER A C 1
ATOM 1638 O O . SER A 1 220 ? -0.138 -6.070 5.485 1.00 98.19 220 SER A O 1
ATOM 1640 N N . LEU A 1 221 ? 0.950 -6.794 7.324 1.00 97.69 221 LEU A N 1
ATOM 1641 C CA . LEU A 1 221 ? -0.248 -7.073 8.119 1.00 97.69 221 LEU A CA 1
ATOM 1642 C C . LEU A 1 221 ? -1.044 -5.801 8.414 1.00 97.69 221 LEU A C 1
ATOM 1644 O O . LEU A 1 221 ? -2.255 -5.795 8.218 1.00 97.69 221 LEU A O 1
ATOM 1648 N N . LEU A 1 222 ? -0.383 -4.716 8.837 1.00 97.81 222 LEU A N 1
ATOM 1649 C CA . LEU A 1 222 ? -1.070 -3.441 9.064 1.00 97.81 222 LEU A CA 1
ATOM 1650 C C . LEU A 1 222 ? -1.673 -2.889 7.770 1.00 97.81 222 LEU A C 1
ATOM 1652 O O . LEU A 1 222 ? -2.820 -2.466 7.768 1.00 97.81 222 LEU A O 1
ATOM 1656 N N . PHE A 1 223 ? -0.938 -2.932 6.662 1.00 98.06 223 PHE A N 1
ATOM 1657 C CA . PHE A 1 223 ? -1.441 -2.476 5.371 1.00 98.06 223 PHE A CA 1
ATOM 1658 C C . PHE A 1 223 ? -2.718 -3.226 4.979 1.00 98.06 223 PHE A C 1
ATOM 1660 O O . PHE A 1 223 ? -3.733 -2.591 4.720 1.00 98.06 223 PHE A O 1
ATOM 1667 N N . ALA A 1 224 ? -2.713 -4.559 5.042 1.00 97.44 224 ALA A N 1
ATOM 1668 C CA . ALA A 1 224 ? -3.903 -5.354 4.744 1.00 97.44 224 ALA A CA 1
ATOM 1669 C C . ALA A 1 224 ? -5.051 -5.143 5.751 1.00 97.44 224 ALA A C 1
ATOM 1671 O O . ALA A 1 224 ? -6.223 -5.243 5.395 1.00 97.44 224 ALA A O 1
ATOM 1672 N N . ALA A 1 225 ? -4.736 -4.836 7.014 1.00 96.38 225 ALA A N 1
ATOM 1673 C CA . ALA A 1 225 ? -5.745 -4.565 8.035 1.00 96.38 225 ALA A CA 1
ATOM 1674 C C . ALA A 1 225 ? -6.450 -3.213 7.824 1.00 96.38 225 ALA A C 1
ATOM 1676 O O . ALA A 1 225 ? -7.663 -3.127 8.032 1.00 96.38 225 ALA A O 1
ATOM 1677 N N . PHE A 1 226 ? -5.711 -2.179 7.408 1.00 96.94 226 PHE A N 1
ATOM 1678 C CA . PHE A 1 226 ? -6.210 -0.810 7.231 1.00 96.94 226 PHE A CA 1
ATOM 1679 C C . PHE A 1 226 ? -6.629 -0.471 5.788 1.00 96.94 226 PHE A C 1
ATOM 1681 O O . PHE A 1 226 ? -7.219 0.584 5.571 1.00 96.94 226 PHE A O 1
ATOM 1688 N N . ASP A 1 227 ? -6.361 -1.342 4.811 1.00 96.81 227 ASP A N 1
ATOM 1689 C CA . ASP A 1 227 ? -6.709 -1.136 3.402 1.00 96.81 227 ASP A CA 1
ATOM 1690 C C . ASP A 1 227 ? -7.417 -2.366 2.817 1.00 96.81 227 ASP A C 1
ATOM 1692 O O . ASP A 1 227 ? -6.795 -3.365 2.450 1.00 96.81 227 ASP A O 1
ATOM 1696 N N . GLU A 1 228 ? -8.747 -2.296 2.717 1.00 95.00 228 GLU A N 1
ATOM 1697 C CA . GLU A 1 228 ? -9.587 -3.428 2.291 1.00 95.00 228 GLU A CA 1
ATOM 1698 C C . GLU A 1 228 ? -9.398 -3.836 0.825 1.00 95.00 228 GLU A C 1
ATOM 1700 O O . GLU A 1 228 ? -9.910 -4.868 0.396 1.00 95.00 228 GLU A O 1
ATOM 1705 N N . ARG A 1 229 ? -8.653 -3.048 0.042 1.00 96.75 229 ARG A N 1
ATOM 1706 C CA . ARG A 1 229 ? -8.328 -3.387 -1.348 1.00 96.75 229 ARG A CA 1
ATOM 1707 C C . ARG A 1 229 ? -7.342 -4.556 -1.436 1.00 96.75 229 ARG A C 1
ATOM 1709 O O . ARG A 1 229 ? -7.210 -5.159 -2.502 1.00 96.75 229 ARG A O 1
ATOM 1716 N N . VAL A 1 230 ? -6.652 -4.877 -0.337 1.00 97.56 230 VAL A N 1
ATOM 1717 C CA . VAL A 1 230 ? -5.749 -6.026 -0.227 1.00 97.56 230 VAL A CA 1
ATOM 1718 C C . VAL A 1 230 ? -6.558 -7.307 -0.018 1.00 97.56 230 VAL A C 1
ATOM 1720 O O . VAL A 1 230 ? -7.190 -7.499 1.015 1.00 97.56 230 VAL A O 1
ATOM 1723 N N . GLY A 1 231 ? -6.502 -8.216 -0.992 1.00 96.25 231 GLY A N 1
ATOM 1724 C CA . GLY A 1 231 ? -7.204 -9.501 -0.948 1.00 96.25 231 GLY A CA 1
ATOM 1725 C C . GLY A 1 231 ? -6.446 -10.609 -0.210 1.00 96.25 231 GLY A C 1
ATOM 1726 O O . GLY A 1 231 ? -7.061 -11.572 0.242 1.00 96.25 231 GLY A O 1
ATOM 1727 N N . ALA A 1 232 ? -5.119 -10.502 -0.076 1.00 96.50 232 ALA A N 1
ATOM 1728 C CA . ALA A 1 232 ? -4.311 -11.474 0.662 1.00 96.50 232 ALA A CA 1
ATOM 1729 C C . ALA A 1 232 ? -3.044 -10.856 1.271 1.00 96.50 232 ALA A C 1
ATOM 1731 O O . ALA A 1 232 ? -2.382 -10.016 0.661 1.00 96.50 232 ALA A O 1
ATOM 1732 N N . VAL A 1 233 ? -2.651 -11.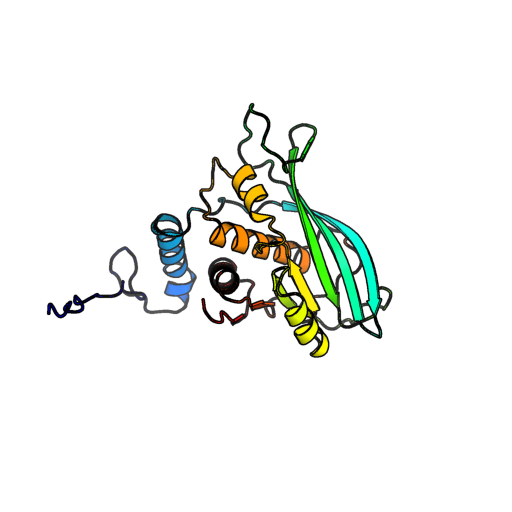337 2.451 1.00 97.06 233 VAL A N 1
ATOM 1733 C CA . VAL A 1 233 ? -1.397 -10.960 3.112 1.00 97.06 233 VAL A CA 1
ATOM 1734 C C . VAL A 1 233 ? -0.645 -12.189 3.595 1.00 97.06 233 VAL A C 1
ATOM 1736 O O . VAL A 1 233 ? -1.237 -13.119 4.137 1.00 97.06 233 VAL A O 1
ATOM 1739 N N . VAL A 1 234 ? 0.675 -12.182 3.414 1.00 92.56 234 VAL A N 1
ATOM 1740 C CA . VAL A 1 234 ? 1.578 -13.200 3.961 1.00 92.56 234 VAL A CA 1
ATOM 1741 C C . VAL A 1 234 ? 2.611 -12.487 4.831 1.00 92.56 234 VAL A C 1
ATOM 1743 O O . VAL A 1 234 ? 3.394 -11.683 4.334 1.00 92.56 234 VAL A O 1
ATOM 1746 N N . GLY A 1 235 ? 2.584 -12.739 6.142 1.00 79.88 235 GLY A N 1
ATOM 1747 C CA . GLY A 1 235 ? 3.443 -12.075 7.131 1.00 79.88 235 GLY A CA 1
ATOM 1748 C C . GLY A 1 235 ? 4.443 -13.028 7.790 1.00 79.88 235 GLY A C 1
ATOM 1749 O O . GLY A 1 235 ? 4.264 -13.364 8.957 1.00 79.88 235 GLY A O 1
ATOM 1750 N N . PRO A 1 236 ? 5.482 -13.508 7.087 1.00 63.03 236 PRO A N 1
ATOM 1751 C CA . PRO A 1 236 ? 6.481 -14.384 7.686 1.00 63.03 236 PRO A CA 1
ATOM 1752 C C . PRO A 1 236 ? 7.282 -13.655 8.777 1.00 63.03 236 PRO A C 1
ATOM 1754 O O . PRO A 1 236 ? 7.825 -12.566 8.557 1.00 63.03 236 PRO A O 1
ATOM 1757 N N . SER A 1 237 ? 7.390 -14.297 9.945 1.00 66.69 237 SER A N 1
ATOM 1758 C CA . SER A 1 237 ? 8.170 -13.823 11.102 1.00 66.69 237 SER A CA 1
ATOM 1759 C C . SER A 1 237 ? 7.772 -12.418 11.586 1.00 66.69 237 SER A C 1
ATOM 1761 O O . SER A 1 237 ? 8.633 -11.604 11.938 1.00 66.69 237 SER A O 1
ATOM 1763 N N . SER A 1 238 ? 6.474 -12.107 11.542 1.00 53.22 238 SER A N 1
ATOM 1764 C CA . SER A 1 238 ? 5.895 -10.815 11.934 1.00 53.22 238 SER A CA 1
ATOM 1765 C C . SER A 1 238 ? 5.756 -10.652 13.437 1.00 53.22 238 SER A C 1
ATOM 1767 O O . SER A 1 238 ? 5.282 -11.599 14.091 1.00 53.22 238 SER A O 1
#